Protein AF-A0A3P8V8W1-F1 (afdb_monomer_lite)

Secondary structure (DSSP, 8-state):
-HHHHHHHHHHS-----S----TTTTSTTS-HHHHHHHHHHHHHHHHHHHHHHHHHHHHHHHHHHHHHHHHHHHHHHHHHHHHHHHHHHHHHHHHHHHHHHHHHHHHHHHHHHHHHHHHHHHHHHHHHHHHHHHHHHHHHHHHHHHHHHHHHHHHHHHHHHHHHHHTTS--------------------------HHHHHHHHHHHHHHHHHHS-TT-TTHHHHHHHHHHHHHHHHHHHHHHHHHHHHHHHHHHHHHHHHHHHHHHHTT-------------------------------------------------

Foldseek 3Di:
DVVQVVCCVPPVDGDDPPPPPPPVPPLVPDDVVVSVVVVVVVVVVVVVVVVVVVVVVVVVVVVVVVVVVVVVVVVVVVVVVVVVVVVVVVVVVVVVVVVVVVVVVVVVVVVVVVVVVVVVVVVVVVVVVVVVVVVVVVVVVVVVVVVVVVVVVVVVVVVVVVCVVCVVPDDDDDDDDDDDDDDDDDDDDDDDPDDPVVVVVVVVVVLVVVVVVDPPPDPCVVVSVVVVVVVVVVVVVVVVVVVVVVVVVVVVVVVVVVVVVVVVVVVVPPDDDDDDDDDDDDDDDDDDDDDDDDDDDDDDDDDDDDDDDDDDDDDDDD

Structure (mmCIF, N/CA/C/O backbone):
data_AF-A0A3P8V8W1-F1
#
_entry.id   AF-A0A3P8V8W1-F1
#
loop_
_atom_site.group_PDB
_atom_site.id
_atom_site.type_symbol
_atom_site.label_atom_id
_atom_site.label_alt_id
_atom_site.label_comp_id
_atom_site.label_asym_id
_atom_site.label_entity_id
_atom_site.label_seq_id
_atom_site.pdbx_PDB_ins_code
_atom_site.Cartn_x
_atom_site.Cartn_y
_atom_site.Cartn_z
_atom_site.occupancy
_atom_site.B_iso_or_equiv
_atom_site.auth_seq_id
_atom_site.auth_comp_id
_atom_site.auth_asym_id
_atom_site.auth_atom_id
_atom_site.pdbx_PDB_model_num
ATOM 1 N N . MET A 1 1 ? -9.927 -16.031 59.498 1.00 56.28 1 MET A N 1
ATOM 2 C CA . MET A 1 1 ? -10.175 -15.318 58.220 1.00 56.28 1 MET A CA 1
ATOM 3 C C . MET A 1 1 ? -10.555 -16.257 57.078 1.00 56.28 1 MET A C 1
ATOM 5 O O . MET A 1 1 ? -11.740 -16.309 56.787 1.00 56.28 1 MET A O 1
ATOM 9 N N . VAL A 1 2 ? -9.635 -17.022 56.463 1.00 62.56 2 VAL A N 1
ATOM 10 C CA . VAL A 1 2 ? -9.956 -17.866 55.279 1.00 62.56 2 VAL A CA 1
ATOM 11 C C . VAL A 1 2 ? -11.149 -18.804 55.528 1.00 62.56 2 VAL A C 1
ATOM 13 O O . VAL A 1 2 ? -12.077 -18.831 54.728 1.00 62.56 2 VAL A O 1
ATOM 16 N N . SER A 1 3 ? -11.188 -19.474 56.684 1.00 66.00 3 SER A N 1
ATOM 17 C CA . SER A 1 3 ? -12.277 -20.384 57.071 1.00 66.00 3 SER A CA 1
ATOM 18 C C . SER A 1 3 ? -13.644 -19.698 57.231 1.00 66.00 3 SER A C 1
ATOM 20 O O . SER A 1 3 ? -14.662 -20.300 56.914 1.00 66.00 3 SER A O 1
ATOM 22 N N . ALA A 1 4 ? -13.677 -18.438 57.681 1.00 63.59 4 ALA A N 1
ATOM 23 C CA . ALA A 1 4 ? -14.920 -17.681 57.869 1.00 63.59 4 ALA A CA 1
ATOM 24 C C . ALA A 1 4 ? -15.502 -17.217 56.522 1.00 63.59 4 ALA A C 1
ATOM 26 O O . ALA A 1 4 ? -16.693 -17.367 56.273 1.00 63.59 4 ALA A O 1
ATOM 27 N N . LEU A 1 5 ? -14.641 -16.753 55.607 1.00 66.75 5 LEU A N 1
ATOM 28 C CA . LEU A 1 5 ? -15.018 -16.473 54.215 1.00 66.75 5 LEU A CA 1
ATOM 29 C C . LEU A 1 5 ? -15.506 -17.735 53.487 1.00 66.75 5 LEU A C 1
ATOM 31 O O . LEU A 1 5 ? -16.451 -17.671 52.705 1.00 66.75 5 LEU A O 1
ATOM 35 N N . GLN A 1 6 ? -14.886 -18.885 53.761 1.00 74.31 6 GLN A N 1
ATOM 36 C CA . GLN A 1 6 ? -15.286 -20.171 53.195 1.00 74.31 6 GLN A CA 1
ATOM 37 C C . GLN A 1 6 ? -16.656 -20.642 53.715 1.00 74.31 6 GLN A C 1
ATOM 39 O O . GLN A 1 6 ? -17.450 -21.139 52.919 1.00 74.31 6 GLN A O 1
ATOM 44 N N . ALA A 1 7 ? -16.961 -20.450 55.004 1.00 71.19 7 ALA A N 1
ATOM 45 C CA . ALA A 1 7 ? -18.290 -20.719 55.562 1.00 71.19 7 ALA A CA 1
ATOM 46 C C . ALA A 1 7 ? -19.356 -19.802 54.938 1.00 71.19 7 ALA A C 1
ATOM 48 O O . ALA A 1 7 ? -20.351 -20.293 54.405 1.00 71.19 7 ALA A O 1
ATOM 49 N N . LEU A 1 8 ? -19.094 -18.492 54.877 1.00 73.00 8 LEU A N 1
ATOM 50 C CA . LEU A 1 8 ? -20.025 -17.512 54.313 1.00 73.00 8 LEU A CA 1
ATOM 51 C C . LEU A 1 8 ? -20.375 -17.806 52.842 1.00 73.00 8 LEU A C 1
ATOM 53 O O . LEU A 1 8 ? -21.537 -17.724 52.452 1.00 73.00 8 LEU A O 1
ATOM 57 N N . LEU A 1 9 ? -19.385 -18.198 52.029 1.00 74.19 9 LEU A N 1
ATOM 58 C CA . LEU A 1 9 ? -19.571 -18.501 50.603 1.00 74.19 9 LEU A CA 1
ATOM 59 C C . LEU A 1 9 ? -20.234 -19.860 50.318 1.00 74.19 9 LEU A C 1
ATOM 61 O O . LEU A 1 9 ? -20.814 -20.021 49.246 1.00 74.19 9 LEU A O 1
ATOM 65 N N . LEU A 1 10 ? -20.132 -20.838 51.226 1.00 75.19 10 LEU A N 1
ATOM 66 C CA . LEU A 1 10 ? -20.673 -22.194 51.026 1.00 75.19 10 LEU A CA 1
ATOM 67 C C . LEU A 1 10 ? -21.978 -22.464 51.786 1.00 75.19 10 LEU A C 1
ATOM 69 O O . LEU A 1 10 ? -22.736 -23.340 51.376 1.00 75.19 10 LEU A O 1
ATOM 73 N N . GLN A 1 11 ? -22.220 -21.761 52.893 1.00 68.50 11 GLN A N 1
ATOM 74 C CA . GLN A 1 11 ? -23.323 -22.027 53.827 1.00 68.50 11 GLN A CA 1
ATOM 75 C C . GLN A 1 11 ? -24.203 -20.794 54.085 1.00 68.50 11 GLN A C 1
ATOM 77 O O . GLN A 1 11 ? -25.319 -20.942 54.573 1.00 68.50 11 GLN A O 1
ATOM 82 N N . GLY A 1 12 ? -23.753 -19.588 53.715 1.00 61.09 12 GLY A N 1
ATOM 83 C CA . GL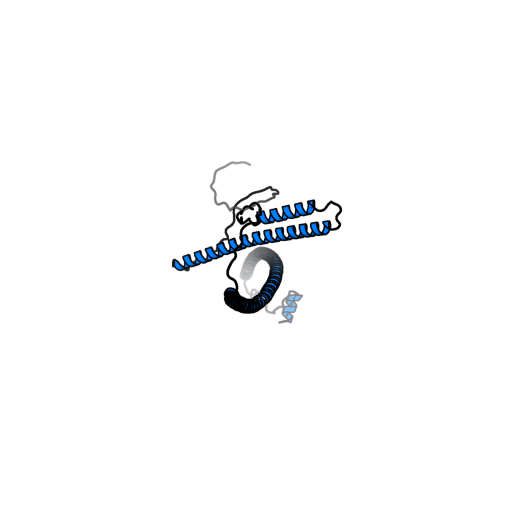Y A 1 12 ? -24.545 -18.356 53.814 1.00 61.09 12 GLY A CA 1
ATOM 84 C C . GLY A 1 12 ? -24.656 -17.754 55.219 1.00 61.09 12 GLY A C 1
ATOM 85 O O . GLY A 1 12 ? -25.292 -16.714 55.368 1.00 61.09 12 GLY A O 1
ATOM 86 N N . SER A 1 13 ? -24.030 -18.361 56.227 1.00 58.03 13 SER A N 1
ATOM 87 C CA . SER A 1 13 ? -23.969 -17.872 57.607 1.00 58.03 13 SER A CA 1
ATOM 88 C C . SER A 1 13 ? -22.576 -17.334 57.952 1.00 58.03 13 SER A C 1
ATOM 90 O O . SER A 1 13 ? -21.553 -17.916 57.576 1.00 58.03 13 SER A O 1
ATOM 92 N N . LEU A 1 14 ? -22.531 -16.216 58.683 1.00 59.56 14 LEU A N 1
ATOM 93 C CA . LEU A 1 14 ? -21.342 -15.857 59.458 1.00 59.56 14 LEU A CA 1
ATOM 94 C C . LEU A 1 14 ? -21.198 -16.833 60.643 1.00 59.56 14 LEU A C 1
ATOM 96 O O . LEU A 1 14 ? -22.208 -17.373 61.099 1.00 59.56 14 LEU A O 1
ATOM 100 N N . PRO A 1 15 ? -19.979 -17.050 61.171 1.00 54.72 15 PRO A N 1
ATOM 101 C CA . PRO A 1 15 ? -19.851 -17.507 62.549 1.00 54.72 15 PRO A CA 1
ATOM 102 C C . PRO A 1 15 ? -20.500 -16.458 63.459 1.00 54.72 15 PRO A C 1
ATOM 104 O O . PRO A 1 15 ? -20.243 -15.268 63.286 1.00 54.72 15 PRO A O 1
ATOM 107 N N . GLU A 1 16 ? -21.347 -16.899 64.384 1.00 51.88 16 GLU A N 1
ATOM 108 C CA . GLU A 1 16 ? -21.969 -16.027 65.380 1.00 51.88 16 GLU A CA 1
ATOM 109 C C . GLU A 1 16 ? -20.853 -15.378 66.212 1.00 51.88 16 GLU A C 1
ATOM 111 O O . GLU A 1 16 ? -20.129 -16.063 66.935 1.00 51.88 16 GLU A O 1
ATOM 116 N N . GLU A 1 17 ? -20.660 -14.066 66.053 1.00 48.16 17 GLU A N 1
ATOM 117 C CA . GLU A 1 17 ? -19.883 -13.291 67.016 1.00 48.16 17 GLU A CA 1
ATOM 118 C C . GLU A 1 17 ? -20.743 -13.202 68.281 1.00 48.16 17 GLU A C 1
ATOM 120 O O . GLU A 1 17 ? -21.851 -12.664 68.254 1.00 48.16 17 GLU A O 1
ATOM 125 N N . GLU A 1 18 ? -20.251 -13.817 69.359 1.00 52.97 18 GLU A N 1
ATOM 126 C CA . GLU A 1 18 ? -20.880 -13.897 70.681 1.00 52.97 18 GLU A CA 1
ATOM 127 C C . GLU A 1 18 ? -20.954 -12.507 71.346 1.00 52.97 18 GLU A C 1
ATOM 129 O O . GLU A 1 18 ? -20.281 -12.264 72.340 1.00 52.97 18 GLU A O 1
ATOM 134 N N . GLU A 1 19 ? -21.733 -11.574 70.789 1.00 49.53 19 GLU A N 1
ATOM 135 C CA . GLU A 1 19 ? -21.935 -10.230 71.357 1.00 49.53 19 GLU A CA 1
ATOM 136 C C . GLU A 1 19 ? -23.243 -9.539 70.893 1.00 49.53 19 GLU A C 1
ATOM 138 O O . GLU A 1 19 ? -23.354 -8.313 70.917 1.00 49.53 19 GLU A O 1
ATOM 143 N N . GLU A 1 20 ? -24.305 -10.298 70.575 1.00 45.56 20 GLU A N 1
ATOM 144 C CA . GLU A 1 20 ? -25.668 -9.786 70.820 1.00 45.56 20 GLU A CA 1
ATOM 145 C C . GLU A 1 20 ? -25.950 -9.867 72.330 1.00 45.56 20 GLU A C 1
ATOM 147 O O . GLU A 1 20 ? -26.653 -10.752 72.822 1.00 45.56 20 GLU A O 1
ATOM 152 N N . GLU A 1 21 ? -25.343 -8.936 73.078 1.00 42.97 21 GLU A N 1
ATOM 153 C CA . GLU A 1 21 ? -25.617 -8.718 74.498 1.00 42.97 21 GLU A CA 1
ATOM 154 C C . GLU A 1 21 ? -27.060 -8.215 74.649 1.00 42.97 21 GLU A C 1
ATOM 156 O O . GLU A 1 21 ? -27.378 -7.031 74.532 1.00 42.97 21 GLU A O 1
ATOM 161 N N . ASP A 1 22 ? -27.934 -9.200 74.839 1.00 45.25 22 ASP A N 1
ATOM 162 C CA . ASP A 1 22 ? -29.373 -9.147 75.031 1.00 45.25 22 ASP A CA 1
ATOM 163 C C . ASP A 1 22 ? -29.891 -7.799 75.579 1.00 45.25 22 ASP A C 1
ATOM 165 O O . ASP A 1 22 ? -29.866 -7.517 76.783 1.00 45.25 22 ASP A O 1
ATOM 169 N N . VAL A 1 23 ? -30.472 -6.973 74.693 1.00 48.28 23 VAL A N 1
ATOM 170 C CA . VAL A 1 23 ? -31.093 -5.667 75.023 1.00 48.28 23 VAL A CA 1
ATOM 171 C C . VAL A 1 23 ? -32.402 -5.833 75.837 1.00 48.28 23 VAL A C 1
ATOM 173 O O . VAL A 1 23 ? -33.269 -4.948 75.876 1.00 48.28 23 VAL A O 1
ATOM 176 N N . SER A 1 24 ? -32.557 -6.979 76.496 1.00 52.72 24 SER A N 1
ATOM 177 C CA . SER A 1 24 ? -33.581 -7.341 77.476 1.00 52.72 24 SER A CA 1
ATOM 178 C C . SER A 1 24 ? -33.131 -7.083 78.927 1.00 52.72 24 SER A C 1
ATOM 180 O O . SER A 1 24 ? -33.975 -6.955 79.816 1.00 52.72 24 SER A O 1
ATOM 182 N N . LEU A 1 25 ? -31.824 -6.929 79.188 1.00 48.34 25 LEU A N 1
ATOM 183 C CA . LEU A 1 25 ? -31.221 -7.004 80.533 1.00 48.34 25 LEU A CA 1
ATOM 184 C C . LEU A 1 25 ? -31.388 -5.782 81.473 1.00 48.34 25 LEU A C 1
ATOM 186 O O . LEU A 1 25 ? -30.659 -5.668 82.456 1.00 48.34 25 LEU A O 1
ATOM 190 N N . HIS A 1 26 ? -32.358 -4.881 81.252 1.00 52.28 26 HIS A N 1
ATOM 191 C CA . HIS A 1 26 ? -32.726 -3.879 82.280 1.00 52.28 26 HIS A CA 1
ATOM 192 C C . HIS A 1 26 ? -34.193 -3.391 82.249 1.00 52.28 26 HIS A C 1
ATOM 194 O O . HIS A 1 26 ? -34.497 -2.271 82.663 1.00 52.28 26 HIS A O 1
ATOM 200 N N . VAL A 1 27 ? -35.138 -4.210 81.778 1.00 52.72 27 VAL A N 1
ATOM 201 C CA . VAL A 1 27 ? -36.578 -3.861 81.845 1.00 52.72 27 VAL A CA 1
ATOM 202 C C . VAL A 1 27 ? -37.241 -4.389 83.133 1.00 52.72 27 VAL A C 1
ATOM 204 O O . VAL A 1 27 ? -38.212 -3.807 83.616 1.00 52.72 27 VAL A O 1
ATOM 207 N N . ASP A 1 28 ? -36.669 -5.424 83.751 1.00 53.09 28 ASP A N 1
ATOM 208 C CA . ASP A 1 28 ? -37.273 -6.239 84.826 1.00 53.09 28 ASP A CA 1
ATOM 209 C C . ASP A 1 28 ? -37.432 -5.541 86.201 1.00 53.09 28 ASP A C 1
ATOM 211 O O . ASP A 1 28 ? -38.022 -6.094 87.122 1.00 53.09 28 ASP A O 1
ATOM 215 N N . GLN A 1 29 ? -36.932 -4.307 86.355 1.00 56.28 29 GLN A N 1
ATOM 216 C CA . GLN A 1 29 ? -37.080 -3.494 87.580 1.00 56.28 29 GLN A CA 1
ATOM 217 C C . GLN A 1 29 ? -37.969 -2.249 87.398 1.00 56.28 29 GLN A C 1
ATOM 219 O O . GLN A 1 29 ? -38.156 -1.479 88.341 1.00 56.28 29 GLN A O 1
ATOM 224 N N . CYS A 1 30 ? -38.507 -2.027 86.197 1.00 60.59 30 CYS A N 1
ATOM 225 C CA . CYS A 1 30 ? -39.375 -0.889 85.905 1.00 60.59 30 CYS A CA 1
ATOM 226 C C . CYS A 1 30 ? -40.850 -1.191 86.192 1.00 60.59 30 CYS A C 1
ATOM 228 O O . CYS A 1 30 ? -41.335 -2.298 85.967 1.00 60.59 30 CYS A O 1
ATOM 230 N N . ASP A 1 31 ? -41.577 -0.156 86.611 1.00 81.75 31 ASP A N 1
ATOM 231 C CA . ASP A 1 31 ? -43.039 -0.157 86.690 1.00 81.75 31 ASP A CA 1
ATOM 232 C C . ASP A 1 31 ? -43.660 -0.563 85.329 1.00 81.75 31 ASP A C 1
ATOM 234 O O . ASP A 1 31 ? -43.167 -0.112 84.286 1.00 81.75 31 ASP A O 1
ATOM 238 N N . PRO A 1 32 ? -44.710 -1.411 85.282 1.00 83.25 32 PRO A N 1
ATOM 239 C CA . PRO A 1 32 ? -45.274 -1.932 84.032 1.00 83.25 32 PRO A CA 1
ATOM 240 C C . PRO A 1 32 ? -45.667 -0.865 82.996 1.00 83.25 32 PRO A C 1
ATOM 242 O O . PRO A 1 32 ? -45.585 -1.138 81.797 1.00 83.25 32 PRO A O 1
ATOM 245 N N . GLU A 1 33 ? -46.037 0.357 83.399 1.00 86.94 33 GLU A N 1
ATOM 246 C CA . GLU A 1 33 ? -46.322 1.443 82.446 1.00 86.94 33 GLU A CA 1
ATOM 247 C C . GLU A 1 33 ? -45.050 1.939 81.731 1.00 86.94 33 GLU A C 1
ATOM 249 O O . GLU A 1 33 ? -45.072 2.261 80.536 1.00 86.94 33 GLU A O 1
ATOM 254 N N . GLN A 1 34 ? -43.909 1.935 82.425 1.00 88.31 34 GLN A N 1
ATOM 255 C CA . GLN A 1 34 ? -42.602 2.263 81.849 1.00 88.31 34 GLN A CA 1
ATOM 256 C C . GLN A 1 34 ? -42.129 1.156 80.900 1.00 88.31 34 GLN A C 1
ATOM 258 O O . GLN A 1 34 ? -41.690 1.456 79.788 1.00 88.31 34 GLN A O 1
ATOM 263 N N . GLN A 1 35 ? -42.293 -0.118 81.284 1.00 87.38 35 GLN A N 1
ATOM 264 C CA . GLN A 1 35 ? -41.992 -1.262 80.412 1.00 87.38 35 GLN A CA 1
ATOM 265 C C . GLN A 1 35 ? -42.799 -1.187 79.102 1.00 87.38 35 GLN A C 1
ATOM 267 O O . GLN A 1 35 ? -42.235 -1.275 78.009 1.00 87.38 35 GLN A O 1
ATOM 272 N N . LEU A 1 36 ? -44.111 -0.932 79.203 1.00 90.12 36 LEU A N 1
ATOM 273 C CA . LEU A 1 36 ? -45.010 -0.743 78.060 1.00 90.12 36 LEU A CA 1
ATOM 274 C C . LEU A 1 36 ? -44.552 0.408 77.148 1.00 90.12 36 LEU A C 1
ATOM 276 O O . LEU A 1 36 ? -44.621 0.297 75.923 1.00 90.12 36 LEU A O 1
ATOM 280 N N . THR A 1 37 ? -44.077 1.507 77.736 1.00 93.00 37 THR A N 1
ATOM 281 C CA . THR A 1 37 ? -43.592 2.686 77.002 1.00 93.00 37 THR A CA 1
ATOM 282 C C . THR A 1 37 ? -42.316 2.377 76.214 1.00 93.00 37 THR A C 1
ATOM 284 O O . THR A 1 37 ? -42.227 2.729 75.037 1.00 93.00 37 THR A O 1
ATOM 287 N N . VAL A 1 38 ? -41.360 1.655 76.811 1.00 93.12 38 VAL A N 1
ATOM 288 C CA . VAL A 1 38 ? -40.133 1.212 76.123 1.00 93.12 38 VAL A CA 1
ATOM 289 C C . VAL A 1 38 ? -40.458 0.254 74.974 1.00 93.12 38 VAL A C 1
ATOM 291 O O . VAL A 1 38 ? -39.945 0.434 73.871 1.00 93.12 38 VAL A O 1
ATOM 294 N N . VAL A 1 39 ? -41.343 -0.726 75.193 1.00 92.44 39 VAL A N 1
ATOM 295 C CA . VAL A 1 39 ? -41.753 -1.683 74.150 1.00 92.44 39 VAL A CA 1
ATOM 296 C C . VAL A 1 39 ? -42.465 -0.983 72.988 1.00 92.44 39 VAL A C 1
ATOM 298 O O . VAL A 1 39 ? -42.176 -1.291 71.834 1.00 92.44 39 VAL A O 1
ATOM 301 N N . ARG A 1 40 ? -43.342 -0.006 73.264 1.00 95.12 40 ARG A N 1
ATOM 302 C CA . ARG A 1 40 ? -43.981 0.819 72.222 1.00 95.12 40 ARG A CA 1
ATOM 303 C C . ARG A 1 40 ? -42.955 1.606 71.410 1.00 95.12 40 ARG A C 1
ATOM 305 O O . ARG A 1 40 ? -42.958 1.488 70.194 1.00 95.12 40 ARG A O 1
ATOM 312 N N . SER A 1 41 ? -42.030 2.304 72.070 1.00 96.31 41 SER A N 1
ATOM 313 C CA . SER A 1 41 ? -40.975 3.072 71.391 1.00 96.31 41 SER A CA 1
ATOM 314 C C . SER A 1 41 ? -40.101 2.196 70.478 1.00 96.31 41 SER A C 1
ATOM 316 O O . SER A 1 41 ? -39.844 2.556 69.331 1.00 96.31 41 SER A O 1
ATOM 318 N N . ARG A 1 42 ? -39.710 0.996 70.938 1.00 96.19 42 ARG A N 1
ATOM 319 C CA . ARG A 1 42 ? -38.960 0.024 70.117 1.00 96.19 42 ARG A CA 1
ATOM 320 C C . ARG A 1 42 ? -39.774 -0.494 68.925 1.00 96.19 42 ARG A C 1
ATOM 322 O O . ARG A 1 42 ? -39.215 -0.684 67.847 1.00 96.19 42 ARG A O 1
ATOM 329 N N . LEU A 1 43 ? -41.078 -0.720 69.102 1.00 96.56 43 LEU A N 1
ATOM 330 C CA . LEU A 1 43 ? -41.972 -1.120 68.012 1.00 96.56 43 LEU A CA 1
ATOM 331 C C . LEU A 1 43 ? -42.119 -0.001 66.972 1.00 96.56 43 LEU A C 1
ATOM 333 O O . LEU A 1 43 ? -41.995 -0.275 65.781 1.00 96.56 43 LEU A O 1
ATOM 337 N N . ASP A 1 44 ? -42.332 1.240 67.411 1.00 97.69 44 ASP A N 1
ATOM 338 C CA . ASP A 1 44 ? -42.452 2.410 66.536 1.00 97.69 44 ASP A CA 1
ATOM 339 C C . ASP A 1 44 ? -41.155 2.634 65.735 1.00 97.69 44 ASP A C 1
ATOM 341 O O . ASP A 1 44 ? -41.207 2.774 64.510 1.00 97.69 44 ASP A O 1
ATOM 345 N N . GLN A 1 45 ? -39.990 2.550 66.392 1.00 98.00 45 GLN A N 1
ATOM 346 C CA . GLN A 1 45 ? -38.676 2.601 65.741 1.00 98.00 45 GLN A CA 1
ATOM 347 C C . GLN A 1 45 ? -38.519 1.486 64.693 1.00 98.00 45 GLN A C 1
ATOM 349 O O . GLN A 1 45 ? -38.208 1.762 63.535 1.00 98.00 45 GLN A O 1
ATOM 354 N N . SER A 1 46 ? -38.796 0.229 65.057 1.00 97.19 46 SER A N 1
ATOM 355 C CA . SER A 1 46 ? -38.710 -0.904 64.125 1.00 97.19 46 SER A CA 1
ATOM 356 C C . SER A 1 46 ? -39.669 -0.746 62.934 1.00 97.19 46 SER A C 1
ATOM 358 O O . SER A 1 46 ? -39.334 -1.076 61.793 1.00 97.19 46 SER A O 1
ATOM 360 N N . MET A 1 47 ? -40.859 -0.178 63.156 1.00 97.88 47 MET A N 1
ATOM 361 C CA . MET A 1 47 ? -41.810 0.141 62.090 1.00 97.88 47 MET A CA 1
ATOM 362 C C . MET A 1 47 ? -41.313 1.252 61.154 1.00 97.88 47 MET A C 1
ATOM 364 O O . MET A 1 47 ? -41.632 1.207 59.960 1.00 97.88 47 MET A O 1
ATOM 368 N N . GLU A 1 48 ? -40.548 2.228 61.646 1.00 98.12 48 GLU A N 1
ATOM 369 C CA . GLU A 1 48 ? -39.900 3.261 60.830 1.00 98.12 48 GLU A CA 1
ATOM 370 C C . GLU A 1 48 ? -38.714 2.695 60.029 1.00 98.12 48 GLU A C 1
ATOM 372 O O . GLU A 1 48 ? -38.653 2.881 58.810 1.00 98.12 48 GLU A O 1
ATOM 377 N N . GLU A 1 49 ? -37.849 1.895 60.656 1.00 97.94 49 GLU A N 1
ATOM 378 C CA . GLU A 1 49 ? -36.737 1.187 60.001 1.00 97.94 49 GLU A CA 1
ATOM 379 C C . GLU A 1 49 ? -37.234 0.261 58.876 1.00 97.94 49 GLU A C 1
ATOM 381 O O . GLU A 1 49 ? -36.711 0.267 57.759 1.00 97.94 49 GLU A O 1
ATOM 386 N N . VAL A 1 50 ? -38.325 -0.478 59.101 1.00 98.06 50 VAL A N 1
ATOM 387 C CA . VAL A 1 50 ? -38.969 -1.301 58.063 1.00 98.06 50 VAL A CA 1
ATOM 388 C C . VAL A 1 50 ? -39.516 -0.449 56.908 1.00 98.06 50 VAL A C 1
ATOM 390 O O . VAL A 1 50 ? -39.532 -0.906 55.759 1.00 98.06 50 VAL A O 1
ATOM 393 N N . GLN A 1 51 ? -39.969 0.782 57.159 1.00 98.44 51 GLN A N 1
ATOM 394 C CA . GLN A 1 51 ? -40.370 1.713 56.097 1.00 98.44 51 GLN A CA 1
ATOM 395 C C . GLN A 1 51 ? -39.159 2.272 55.338 1.00 98.44 51 GLN A C 1
ATOM 397 O O . GLN A 1 51 ? -39.222 2.398 54.113 1.00 98.44 51 GLN A O 1
ATOM 402 N N . GLU A 1 52 ? -38.051 2.551 56.025 1.00 98.56 52 GLU A N 1
ATOM 403 C CA . GLU A 1 52 ? -36.771 2.945 55.425 1.00 98.56 52 GLU A CA 1
ATOM 404 C C . GLU A 1 52 ? -36.219 1.859 54.498 1.00 98.56 52 GLU A C 1
ATOM 406 O O . GLU A 1 52 ? -36.004 2.112 53.311 1.00 98.56 52 GLU A O 1
ATOM 411 N N . LEU A 1 53 ? -36.110 0.622 54.982 1.00 98.56 53 LEU A N 1
ATOM 412 C CA . LEU A 1 53 ? -35.645 -0.518 54.192 1.00 98.56 53 LEU A CA 1
ATOM 413 C C . LEU A 1 53 ? -36.541 -0.774 52.969 1.00 98.56 53 LEU A C 1
ATOM 415 O O . LEU A 1 53 ? -36.045 -1.086 51.886 1.00 98.56 53 LEU A O 1
ATOM 419 N N . LYS A 1 54 ? -37.863 -0.572 53.080 1.00 98.62 54 LYS A N 1
ATOM 420 C CA . LYS A 1 54 ? -38.777 -0.624 51.921 1.00 98.62 54 LYS A CA 1
ATOM 421 C C . LYS A 1 54 ? -38.480 0.475 50.895 1.00 98.62 54 LYS A C 1
ATOM 423 O O . LYS A 1 54 ? -38.509 0.190 49.695 1.00 98.62 54 LYS A O 1
ATOM 428 N N . ARG A 1 55 ? -38.184 1.705 51.335 1.00 98.69 55 ARG A N 1
ATOM 429 C CA . ARG A 1 55 ? -37.769 2.815 50.454 1.00 98.69 55 ARG A CA 1
ATOM 430 C C . ARG A 1 55 ? -36.439 2.490 49.760 1.00 98.69 55 ARG A C 1
ATOM 432 O O . ARG A 1 55 ? -36.345 2.653 48.543 1.00 98.69 55 ARG A O 1
ATOM 439 N N . GLU A 1 56 ? -35.469 1.944 50.490 1.00 98.62 56 GLU A N 1
ATOM 440 C CA . GLU A 1 56 ? -34.163 1.532 49.959 1.00 98.62 56 GLU A CA 1
ATOM 441 C C . GLU A 1 56 ? -34.284 0.422 48.904 1.00 98.62 56 GLU A C 1
ATOM 443 O O . GLU A 1 56 ? -33.820 0.567 47.775 1.00 98.62 56 GLU A O 1
ATOM 448 N N . VAL A 1 57 ? -35.024 -0.651 49.199 1.00 98.56 57 VAL A N 1
ATOM 449 C CA . VAL A 1 57 ? -35.253 -1.756 48.253 1.00 98.56 57 VAL A CA 1
ATOM 450 C C . VAL A 1 57 ? -35.899 -1.269 46.948 1.00 98.56 57 VAL A C 1
ATOM 452 O O . VAL A 1 57 ? -35.594 -1.794 45.873 1.00 98.56 57 VAL A O 1
ATOM 455 N N . LEU A 1 58 ? -36.780 -0.264 46.999 1.00 98.62 58 LEU A N 1
ATOM 456 C CA . LEU A 1 58 ? -37.355 0.349 45.797 1.00 98.62 58 LEU A CA 1
ATOM 457 C C . LEU A 1 58 ? -36.329 1.192 45.019 1.00 98.62 58 LEU A C 1
ATOM 459 O O . LEU A 1 58 ? -36.327 1.126 43.784 1.00 98.62 58 LEU A O 1
ATOM 463 N N . ARG A 1 59 ? -35.432 1.910 45.714 1.00 98.75 59 ARG A N 1
ATOM 464 C CA . ARG A 1 59 ? -34.292 2.638 45.125 1.00 98.75 59 ARG A CA 1
ATOM 465 C C . ARG A 1 59 ? -33.373 1.676 44.368 1.00 98.75 59 ARG A C 1
ATOM 467 O O . ARG A 1 59 ? -33.242 1.798 43.148 1.00 98.75 59 ARG A O 1
ATOM 474 N N . CYS A 1 60 ? -32.874 0.631 45.033 1.00 98.62 60 CYS A N 1
ATOM 475 C CA . CYS A 1 60 ? -32.011 -0.383 44.421 1.00 98.62 60 CYS A CA 1
ATOM 476 C C . CYS A 1 60 ? -32.693 -1.082 43.229 1.00 98.62 60 CYS A C 1
ATOM 478 O O . CYS A 1 60 ? -32.079 -1.281 42.180 1.00 98.62 60 CYS A O 1
ATOM 480 N N . LYS A 1 61 ? -33.994 -1.403 43.327 1.00 98.75 61 LYS A N 1
ATOM 481 C CA . LYS A 1 61 ? -34.771 -1.971 42.204 1.00 98.75 61 LYS A CA 1
ATOM 482 C C . LYS A 1 61 ? -34.893 -1.024 41.008 1.00 98.75 61 LYS A C 1
ATOM 484 O O . LYS A 1 61 ? -35.096 -1.501 39.890 1.00 98.75 61 LYS A O 1
ATOM 489 N N . GLN A 1 62 ? -34.848 0.293 41.205 1.00 98.75 62 GLN A N 1
ATOM 490 C CA . GLN A 1 62 ? -34.821 1.272 40.114 1.00 98.75 62 GLN A CA 1
ATOM 491 C C . GLN A 1 62 ? -33.421 1.397 39.513 1.00 98.75 62 GLN A C 1
ATOM 493 O O . GLN A 1 62 ? -33.290 1.372 38.290 1.00 98.75 62 GLN A O 1
ATOM 498 N N . GLU A 1 63 ? -32.386 1.453 40.346 1.00 98.62 63 GLU A N 1
ATOM 499 C CA . GLU A 1 63 ? -30.988 1.514 39.911 1.00 98.62 63 GLU A CA 1
ATOM 500 C C . GLU A 1 63 ? -30.587 0.281 39.094 1.00 98.62 63 GLU A C 1
ATOM 502 O O . GLU A 1 63 ? -30.052 0.435 37.998 1.00 98.62 63 GLU A O 1
ATOM 507 N N . LEU A 1 64 ? -30.953 -0.930 39.532 1.00 98.75 64 LEU A N 1
ATOM 508 C CA . LEU A 1 64 ? -30.733 -2.170 38.775 1.00 98.75 64 LEU A CA 1
ATOM 509 C C . LEU A 1 64 ? -31.361 -2.125 37.372 1.00 98.75 64 LEU A C 1
ATOM 511 O O . LEU A 1 64 ? -30.729 -2.535 36.398 1.00 98.75 64 LEU A O 1
ATOM 515 N N . ARG A 1 65 ? -32.583 -1.586 37.239 1.00 98.69 65 ARG A N 1
ATOM 516 C CA . ARG A 1 65 ? -33.250 -1.421 35.934 1.00 98.69 65 ARG A CA 1
ATOM 517 C C . ARG A 1 65 ? -32.527 -0.396 35.055 1.00 98.69 65 ARG A C 1
ATOM 519 O O . ARG A 1 65 ? -32.335 -0.650 33.866 1.00 98.69 65 ARG A O 1
ATOM 526 N N . THR A 1 66 ? -32.076 0.718 35.631 1.00 98.75 66 THR A N 1
ATOM 527 C CA . THR A 1 66 ? -31.282 1.735 34.923 1.00 98.75 66 THR A CA 1
ATOM 528 C C . THR A 1 66 ? -29.938 1.168 34.447 1.00 98.75 66 THR A C 1
ATOM 530 O O . THR A 1 66 ? -29.600 1.298 33.270 1.00 98.75 66 THR A O 1
ATOM 533 N N . LEU A 1 67 ? -29.196 0.482 35.322 1.00 98.81 67 LEU A N 1
ATOM 534 C CA . LEU A 1 67 ? -27.902 -0.134 35.013 1.00 98.81 67 LEU A CA 1
ATOM 535 C C . LEU A 1 67 ? -28.024 -1.228 33.948 1.00 98.81 67 LEU A C 1
ATOM 537 O O . LEU A 1 67 ? -27.199 -1.283 33.036 1.00 98.81 67 LEU A O 1
ATOM 541 N N . GLN A 1 68 ? -29.077 -2.049 33.993 1.00 98.75 68 GLN A N 1
ATOM 542 C CA . GLN A 1 68 ? -29.348 -3.040 32.951 1.00 98.75 68 GLN A CA 1
ATOM 543 C C . GLN A 1 68 ? -29.604 -2.377 31.584 1.00 98.75 68 GLN A C 1
ATOM 545 O O . GLN A 1 68 ? -29.101 -2.860 30.568 1.00 98.75 68 GLN A O 1
ATOM 550 N N . GLY A 1 69 ? -30.311 -1.241 31.543 1.00 98.62 69 GLY A N 1
ATOM 551 C CA . GLY A 1 69 ? -30.476 -0.445 30.320 1.00 98.62 69 GLY A CA 1
ATOM 552 C C . GLY A 1 69 ? -29.146 0.098 29.778 1.00 98.62 69 GLY A C 1
ATOM 553 O O . GLY A 1 69 ? -28.862 -0.031 28.586 1.00 98.62 69 GLY A O 1
ATOM 554 N N . VAL A 1 70 ? -28.290 0.637 30.656 1.00 98.75 70 VAL A N 1
ATOM 555 C CA . VAL A 1 70 ? -26.942 1.114 30.291 1.00 98.75 70 VAL A CA 1
ATOM 556 C C . VAL A 1 70 ? -26.075 -0.027 29.751 1.00 98.75 70 VAL A C 1
ATOM 558 O O . VAL A 1 70 ? -25.451 0.142 28.702 1.00 98.75 70 VAL A O 1
ATOM 561 N N . LYS A 1 71 ? -26.086 -1.195 30.405 1.00 98.69 71 LYS A N 1
ATOM 562 C CA . LYS A 1 71 ? -25.363 -2.405 29.981 1.00 98.69 71 LYS A CA 1
ATOM 563 C C . LYS A 1 71 ? -25.754 -2.829 28.565 1.00 98.69 71 LYS A C 1
ATOM 565 O O . LYS A 1 71 ? -24.877 -3.028 27.728 1.00 98.69 71 LYS A O 1
ATOM 570 N N . VAL A 1 72 ? -27.054 -2.928 28.271 1.00 98.81 72 VAL A N 1
ATOM 571 C CA . VAL A 1 72 ? -27.544 -3.314 26.934 1.00 98.81 72 VAL A CA 1
ATOM 572 C C . VAL A 1 72 ? -27.128 -2.287 25.875 1.00 98.81 72 VAL A C 1
ATOM 574 O O . VAL A 1 72 ? -26.608 -2.665 24.825 1.00 98.81 72 VAL A O 1
ATOM 577 N N . ALA A 1 73 ? -27.262 -0.988 26.162 1.00 98.81 73 ALA A N 1
ATOM 578 C CA . ALA A 1 73 ? -26.859 0.071 25.234 1.00 98.81 73 ALA A CA 1
ATOM 579 C C . ALA A 1 73 ? -25.335 0.120 24.990 1.00 98.81 73 ALA A C 1
ATOM 581 O O . ALA A 1 73 ? -24.891 0.445 23.887 1.00 98.81 73 ALA A O 1
ATOM 582 N N . GLN A 1 74 ? -24.518 -0.194 26.001 1.00 98.81 74 GLN A N 1
ATOM 583 C CA . GLN A 1 74 ? -23.067 -0.338 25.850 1.00 98.81 74 GLN A CA 1
ATOM 584 C C . GLN A 1 74 ? -22.711 -1.571 25.011 1.00 98.81 74 GLN A C 1
ATOM 586 O O . GLN A 1 74 ? -21.930 -1.439 24.070 1.00 98.81 74 GLN A O 1
ATOM 591 N N . GLN A 1 75 ? -23.328 -2.725 25.286 1.00 98.81 75 GLN A N 1
ATOM 592 C CA . GLN A 1 75 ? -23.112 -3.961 24.529 1.00 98.81 75 GLN A CA 1
ATOM 593 C C . GLN A 1 75 ? -23.448 -3.782 23.042 1.00 98.81 75 GLN A C 1
ATOM 595 O O . GLN A 1 75 ? -22.662 -4.170 22.182 1.00 98.81 75 GLN A O 1
ATOM 600 N N . GLN A 1 76 ? -24.573 -3.129 22.727 1.00 98.75 76 GLN A N 1
ATOM 601 C CA . GLN A 1 76 ? -24.964 -2.842 21.345 1.00 98.75 76 GLN A CA 1
ATOM 602 C C . GLN A 1 76 ? -23.921 -1.975 20.620 1.00 98.75 76 GLN A C 1
ATOM 604 O O . GLN A 1 76 ? -23.534 -2.293 19.495 1.00 98.75 76 GLN A O 1
ATOM 609 N N . ARG A 1 77 ? -23.427 -0.904 21.265 1.00 98.81 77 ARG A N 1
ATOM 610 C CA . ARG A 1 77 ? -22.374 -0.048 20.687 1.00 98.81 77 ARG A CA 1
ATOM 611 C C . ARG A 1 77 ? -21.068 -0.807 20.472 1.00 98.81 77 ARG A C 1
ATOM 613 O O . ARG A 1 77 ? -20.436 -0.607 19.438 1.00 98.81 77 ARG A O 1
ATOM 620 N N . LEU A 1 78 ? -20.689 -1.674 21.411 1.00 98.69 78 LEU A N 1
ATOM 621 C CA . LEU A 1 78 ? -19.493 -2.506 21.307 1.00 98.69 78 LEU A CA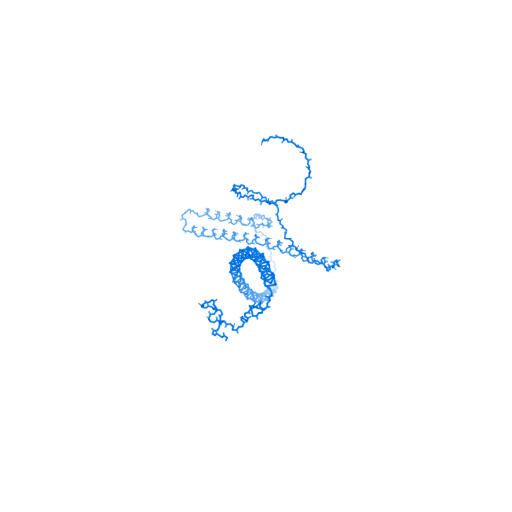 1
ATOM 622 C C . LEU A 1 78 ? -19.585 -3.442 20.089 1.00 98.69 78 LEU A C 1
ATOM 624 O O . LEU A 1 78 ? -18.701 -3.401 19.240 1.00 98.69 78 LEU A O 1
ATOM 628 N N . CYS A 1 79 ? -20.697 -4.159 19.902 1.00 98.75 79 CYS A N 1
ATOM 629 C CA . CYS A 1 79 ? -20.876 -5.039 18.738 1.00 98.75 79 CYS A CA 1
ATOM 630 C C . CYS A 1 79 ? -20.911 -4.283 17.391 1.00 98.75 79 CYS A C 1
ATOM 632 O O . CYS A 1 79 ? -20.410 -4.775 16.374 1.00 98.75 79 CYS A O 1
ATOM 634 N N . SER A 1 80 ? -21.448 -3.055 17.360 1.00 98.69 80 SER A N 1
ATOM 635 C CA . SER A 1 80 ? -21.330 -2.179 16.182 1.00 98.69 80 SER A CA 1
ATOM 636 C C . SER A 1 80 ? -19.880 -1.753 15.903 1.00 98.69 80 SER A C 1
ATOM 638 O O . SER A 1 80 ? -19.466 -1.711 14.744 1.00 98.69 80 SER A O 1
ATOM 640 N N . GLN A 1 81 ? -19.088 -1.468 16.943 1.00 98.81 81 GLN A N 1
ATOM 641 C CA . GLN A 1 81 ? -17.665 -1.137 16.801 1.00 98.81 81 GLN A CA 1
ATOM 642 C C . GLN A 1 81 ? -16.838 -2.340 16.331 1.00 98.81 81 GLN A C 1
ATOM 644 O O . GLN A 1 81 ? -16.023 -2.184 15.425 1.00 98.81 81 GLN A O 1
ATOM 649 N N . GLU A 1 82 ? -17.081 -3.538 16.869 1.00 98.81 82 GLU A N 1
ATOM 650 C CA . GLU A 1 82 ? -16.443 -4.785 16.419 1.00 98.81 82 GLU A CA 1
ATOM 651 C C . GLU A 1 82 ? -16.674 -5.017 14.920 1.00 98.81 82 GLU A C 1
ATOM 653 O O . GLU A 1 82 ? -15.724 -5.257 14.171 1.00 98.81 82 GLU A O 1
ATOM 658 N N . SER A 1 83 ? -17.918 -4.842 14.464 1.00 98.69 83 SER A N 1
ATOM 659 C CA . SER A 1 83 ? -18.296 -4.962 13.050 1.00 98.69 83 SER A CA 1
ATOM 660 C C . SER A 1 83 ? -17.553 -3.951 12.164 1.00 98.69 83 SER A C 1
ATOM 662 O O . SER A 1 83 ? -16.995 -4.315 11.128 1.00 98.69 83 SER A O 1
ATOM 664 N N . SER A 1 84 ? -17.474 -2.687 12.597 1.00 98.69 84 SER A N 1
ATOM 665 C CA . SER A 1 84 ? -16.747 -1.628 11.882 1.00 98.69 84 SER A CA 1
ATOM 666 C C . SER A 1 84 ? -15.234 -1.889 11.820 1.00 98.69 84 SER A C 1
ATOM 668 O O . SER A 1 84 ? -14.613 -1.703 10.772 1.00 98.69 84 SER A O 1
ATOM 670 N N . ILE A 1 85 ? -14.633 -2.388 12.905 1.00 98.81 85 ILE A N 1
ATOM 671 C CA . ILE A 1 85 ? -13.213 -2.770 12.948 1.00 98.81 85 ILE A CA 1
ATOM 672 C C . ILE A 1 85 ? -12.930 -3.934 11.991 1.00 98.81 85 ILE A C 1
ATOM 674 O O . ILE A 1 85 ? -11.910 -3.919 11.299 1.00 98.81 85 ILE A O 1
ATOM 678 N N . LEU A 1 86 ? -13.815 -4.933 11.922 1.00 98.88 86 LEU A N 1
ATOM 679 C CA . LEU A 1 86 ? -13.677 -6.051 10.986 1.00 98.88 86 LEU A CA 1
ATOM 680 C C . LEU A 1 86 ? -13.758 -5.587 9.525 1.00 98.88 86 LEU A C 1
ATOM 682 O O . LEU A 1 86 ? -12.920 -6.001 8.723 1.00 98.88 86 LEU A O 1
ATOM 686 N N . GLN A 1 87 ? -14.682 -4.679 9.193 1.00 98.75 87 GLN A N 1
ATOM 687 C CA . GLN A 1 87 ? -14.757 -4.073 7.860 1.00 98.75 87 GLN A CA 1
ATOM 688 C C . GLN A 1 87 ? -13.460 -3.323 7.506 1.00 98.75 87 GLN A C 1
ATOM 690 O O . GLN A 1 87 ? -12.847 -3.611 6.477 1.00 98.75 87 GLN A O 1
ATOM 695 N N . MET A 1 88 ? -12.986 -2.425 8.378 1.00 98.75 88 MET A N 1
ATOM 696 C CA . MET A 1 88 ? -11.752 -1.662 8.134 1.00 98.75 88 MET A CA 1
ATOM 697 C C . MET A 1 88 ? -10.523 -2.568 7.963 1.00 98.75 88 MET A C 1
ATOM 699 O O . MET A 1 88 ? -9.659 -2.282 7.136 1.00 98.75 88 MET A O 1
ATOM 703 N N . LYS A 1 89 ? -10.445 -3.695 8.688 1.00 98.81 89 LYS A N 1
ATOM 704 C CA . LYS A 1 89 ? -9.383 -4.701 8.496 1.00 98.81 89 LYS A CA 1
ATOM 705 C C . LYS A 1 89 ? -9.434 -5.340 7.103 1.00 98.81 89 LYS A C 1
ATOM 707 O O . LYS A 1 89 ? -8.387 -5.506 6.482 1.00 98.81 89 LYS A O 1
ATOM 712 N N . GLN A 1 90 ? -10.620 -5.671 6.590 1.00 98.81 90 GLN A N 1
ATOM 713 C CA . GLN A 1 90 ? -10.778 -6.220 5.235 1.00 98.81 90 GLN A CA 1
ATOM 714 C C . GLN A 1 90 ? -10.427 -5.192 4.148 1.00 98.81 90 GLN A C 1
ATOM 716 O O . GLN A 1 90 ? -9.796 -5.534 3.147 1.00 98.81 90 GLN A O 1
ATOM 721 N N . GLU A 1 91 ? -10.806 -3.928 4.342 1.00 98.62 91 GLU A N 1
ATOM 722 C CA . GLU A 1 91 ? -10.444 -2.827 3.441 1.00 98.62 91 GLU A CA 1
ATOM 723 C C . GLU A 1 91 ? -8.930 -2.577 3.427 1.00 98.62 91 GLU A C 1
ATOM 725 O O . GLU A 1 91 ? -8.343 -2.469 2.349 1.00 98.62 91 GLU A O 1
ATOM 730 N N . LEU A 1 92 ? -8.279 -2.587 4.597 1.00 98.81 92 LEU A N 1
ATOM 731 C CA . LEU A 1 92 ? -6.826 -2.457 4.730 1.00 98.81 92 LEU A CA 1
ATOM 732 C C . LEU A 1 92 ? -6.068 -3.597 4.033 1.00 98.81 92 LEU A C 1
ATOM 734 O O . LEU A 1 92 ? -5.084 -3.335 3.343 1.00 98.81 92 LEU A O 1
ATOM 738 N N . LEU A 1 93 ? -6.526 -4.847 4.173 1.00 98.88 93 LEU A N 1
ATOM 739 C CA . LEU A 1 93 ? -5.926 -5.996 3.482 1.00 98.88 93 LEU A CA 1
ATOM 740 C C . LEU A 1 93 ? -6.007 -5.836 1.959 1.00 98.88 93 LEU A C 1
ATOM 742 O O . LEU A 1 93 ? -4.991 -5.957 1.275 1.00 98.88 93 LEU A O 1
ATOM 746 N N . ARG A 1 94 ? -7.187 -5.476 1.433 1.00 98.75 94 ARG A N 1
ATOM 747 C CA . ARG A 1 94 ? -7.382 -5.211 -0.001 1.00 98.75 94 ARG A CA 1
ATOM 748 C C . ARG A 1 94 ? -6.477 -4.075 -0.493 1.00 98.75 94 ARG A C 1
ATOM 750 O O . ARG A 1 94 ? -5.836 -4.216 -1.531 1.00 98.75 94 ARG A O 1
ATOM 757 N N . ALA A 1 95 ? -6.376 -2.986 0.269 1.00 98.69 95 ALA A N 1
ATOM 758 C CA . ALA A 1 95 ? -5.504 -1.858 -0.053 1.00 98.69 95 ALA A CA 1
ATOM 759 C C . ALA A 1 95 ? -4.008 -2.225 -0.016 1.00 98.69 95 ALA A C 1
ATOM 761 O O . ALA A 1 95 ? -3.252 -1.744 -0.860 1.00 98.69 95 ALA A O 1
ATOM 762 N N . SER A 1 96 ? -3.576 -3.094 0.911 1.00 98.81 96 SER A N 1
ATOM 763 C CA . SER A 1 96 ? -2.199 -3.609 0.939 1.00 98.81 96 SER A CA 1
ATOM 764 C C . SER A 1 96 ? -1.893 -4.394 -0.329 1.00 98.81 96 SER A C 1
ATOM 766 O O . SER A 1 96 ? -0.938 -4.060 -1.015 1.00 98.81 96 SER A O 1
ATOM 768 N N . MET A 1 97 ? -2.74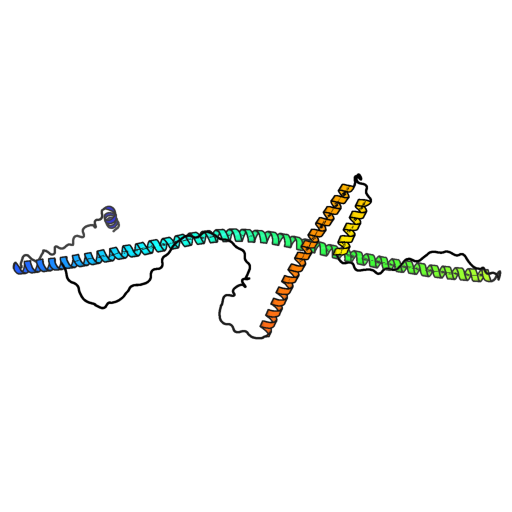6 -5.354 -0.703 1.00 98.75 97 MET A N 1
ATOM 769 C CA . MET A 1 97 ? -2.544 -6.156 -1.916 1.00 98.75 97 MET A CA 1
ATOM 770 C C . MET A 1 97 ? -2.419 -5.277 -3.170 1.00 98.75 97 MET A C 1
ATOM 772 O O . MET A 1 97 ? -1.503 -5.469 -3.964 1.00 98.75 97 MET A O 1
ATOM 776 N N . SER A 1 98 ? -3.279 -4.261 -3.323 1.00 98.69 98 SER A N 1
ATOM 777 C CA . SER A 1 98 ? -3.177 -3.305 -4.437 1.00 98.69 98 SER A CA 1
ATOM 778 C C . SER A 1 98 ? -1.899 -2.459 -4.401 1.00 98.69 98 SER A C 1
ATOM 780 O O . SER A 1 98 ? -1.337 -2.159 -5.451 1.00 98.69 98 SER A O 1
ATOM 782 N N . ARG A 1 99 ? -1.417 -2.066 -3.215 1.00 98.75 99 ARG A N 1
ATOM 783 C CA . ARG A 1 99 ? -0.140 -1.350 -3.062 1.00 98.75 99 ARG A CA 1
ATOM 784 C C . ARG A 1 99 ? 1.043 -2.238 -3.440 1.00 98.75 99 ARG A C 1
ATOM 786 O O . ARG A 1 99 ? 1.974 -1.762 -4.083 1.00 98.75 99 ARG A O 1
ATOM 793 N N . ASP A 1 100 ? 1.015 -3.496 -3.027 1.00 98.81 100 ASP A N 1
ATOM 794 C CA . ASP A 1 100 ? 2.121 -4.427 -3.221 1.00 98.81 100 ASP A CA 1
ATOM 795 C C . ASP A 1 100 ? 2.219 -4.827 -4.714 1.00 98.81 100 ASP A C 1
ATOM 797 O O . ASP A 1 100 ? 3.311 -4.826 -5.278 1.00 98.81 100 ASP A O 1
ATOM 801 N N . GLU A 1 101 ? 1.082 -4.975 -5.406 1.00 98.81 101 GLU A N 1
ATOM 802 C CA . GLU A 1 101 ? 1.004 -5.088 -6.874 1.00 98.81 101 GLU A CA 1
ATOM 803 C C . GLU A 1 101 ? 1.581 -3.854 -7.599 1.00 98.81 101 GLU A C 1
ATOM 805 O O . GLU A 1 101 ? 2.434 -3.980 -8.478 1.00 98.81 101 GLU A O 1
ATOM 810 N N . LEU A 1 102 ? 1.196 -2.637 -7.191 1.00 98.69 102 LEU A N 1
ATOM 811 C CA . LEU A 1 102 ? 1.755 -1.400 -7.761 1.00 98.69 102 LEU A CA 1
ATOM 812 C C . LEU A 1 102 ? 3.264 -1.252 -7.497 1.00 98.69 102 LEU A C 1
ATOM 814 O O . LEU A 1 102 ? 3.980 -0.697 -8.332 1.00 98.69 102 LEU A O 1
ATOM 818 N N . ASN A 1 103 ? 3.768 -1.750 -6.363 1.00 98.75 103 ASN A N 1
ATOM 819 C CA . ASN A 1 103 ? 5.202 -1.779 -6.072 1.00 98.75 103 ASN A CA 1
ATOM 820 C C . ASN A 1 103 ? 5.953 -2.737 -7.011 1.00 98.75 103 ASN A C 1
ATOM 822 O O . ASN A 1 103 ? 7.027 -2.373 -7.493 1.00 98.75 103 ASN A O 1
ATOM 826 N N . ASN A 1 104 ? 5.382 -3.905 -7.321 1.00 98.75 104 ASN A N 1
ATOM 827 C CA . ASN A 1 104 ? 5.954 -4.849 -8.287 1.00 98.75 104 ASN A CA 1
ATOM 828 C C . ASN A 1 104 ? 6.019 -4.230 -9.693 1.00 98.75 104 ASN A C 1
ATOM 830 O O . ASN A 1 104 ? 7.089 -4.192 -10.301 1.00 98.75 104 ASN A O 1
ATOM 834 N N . GLN A 1 105 ? 4.911 -3.650 -10.167 1.00 98.75 105 GLN A N 1
ATOM 835 C CA . GLN A 1 105 ? 4.851 -2.959 -11.462 1.00 98.75 105 GLN A CA 1
ATOM 836 C C . GLN A 1 105 ? 5.847 -1.790 -11.536 1.00 98.75 105 GLN A C 1
ATOM 838 O O . GLN A 1 105 ? 6.525 -1.600 -12.546 1.00 98.75 105 GLN A O 1
ATOM 843 N N . LYS A 1 106 ? 5.991 -1.019 -10.448 1.00 98.56 106 LYS A N 1
ATOM 844 C CA . LYS A 1 106 ? 6.992 0.050 -10.346 1.00 98.56 106 LYS A CA 1
ATOM 845 C C . LYS A 1 106 ? 8.418 -0.493 -10.474 1.00 98.56 106 LYS A C 1
ATOM 847 O O . LYS A 1 106 ? 9.212 0.104 -11.197 1.00 98.56 106 LYS A O 1
ATOM 852 N N . ALA A 1 107 ? 8.747 -1.588 -9.787 1.00 98.81 107 ALA A N 1
ATOM 853 C CA . ALA A 1 107 ? 10.075 -2.199 -9.847 1.00 98.81 107 ALA A CA 1
ATOM 854 C C . ALA A 1 107 ? 10.398 -2.726 -11.257 1.00 98.81 107 ALA A C 1
ATOM 856 O O . ALA A 1 107 ? 11.490 -2.486 -11.769 1.00 98.81 107 ALA A O 1
ATOM 857 N N . GLU A 1 108 ? 9.431 -3.364 -11.922 1.00 98.75 108 GLU A N 1
ATOM 858 C CA . GLU A 1 108 ? 9.578 -3.848 -13.298 1.00 98.75 108 GLU A CA 1
ATOM 859 C C . GLU A 1 108 ? 9.798 -2.698 -14.299 1.00 98.75 108 GLU A C 1
ATOM 861 O O . GLU A 1 108 ? 10.697 -2.758 -15.141 1.00 98.75 108 GLU A O 1
ATOM 866 N N . LEU A 1 109 ? 9.010 -1.621 -14.194 1.00 98.75 109 LEU A N 1
ATOM 867 C CA . LEU A 1 109 ? 9.167 -0.427 -15.029 1.00 98.75 109 LEU A CA 1
ATOM 868 C C . LEU A 1 109 ? 10.499 0.287 -14.773 1.00 98.75 109 LEU A C 1
ATOM 870 O O . LEU A 1 109 ? 11.114 0.782 -15.718 1.00 98.75 109 LEU A O 1
ATOM 874 N N . GLN A 1 110 ? 10.959 0.321 -13.521 1.00 98.75 110 GLN A N 1
ATOM 875 C CA . GLN A 1 110 ? 12.259 0.883 -13.170 1.00 98.75 110 GLN A CA 1
ATOM 876 C C . GLN A 1 110 ? 13.401 0.069 -13.796 1.00 98.75 110 GLN A C 1
ATOM 878 O O . GLN A 1 110 ? 14.256 0.654 -14.457 1.00 98.75 110 GLN A O 1
ATOM 883 N N . TRP A 1 111 ? 13.375 -1.264 -13.692 1.00 98.81 111 TRP A N 1
ATOM 884 C CA . TRP A 1 111 ? 14.372 -2.123 -14.340 1.00 98.81 111 TRP A CA 1
ATOM 885 C C . TRP A 1 111 ? 14.372 -1.957 -15.870 1.00 98.81 111 TRP A C 1
ATOM 887 O O . TRP A 1 111 ? 15.429 -1.792 -16.478 1.00 98.81 111 TRP A O 1
ATOM 897 N N . LYS A 1 112 ? 13.189 -1.897 -16.501 1.00 98.81 112 LYS A N 1
ATOM 898 C CA . LYS A 1 112 ? 13.054 -1.625 -17.946 1.00 98.81 112 LYS A CA 1
ATOM 899 C C . LYS A 1 112 ? 13.650 -0.274 -18.351 1.00 98.81 112 LYS A C 1
ATOM 901 O O . LYS A 1 112 ? 14.245 -0.174 -19.425 1.00 98.81 112 LYS A O 1
ATOM 906 N N . LEU A 1 113 ? 13.502 0.759 -17.520 1.00 98.69 113 LEU A N 1
ATOM 907 C CA . LEU A 1 113 ? 14.097 2.079 -17.746 1.00 98.69 113 LEU A CA 1
ATOM 908 C C . LEU A 1 113 ? 15.626 2.043 -17.611 1.00 98.69 113 LEU A C 1
ATOM 910 O O . LEU A 1 113 ? 16.323 2.600 -18.458 1.00 98.69 113 LEU A O 1
ATOM 914 N N . GLU A 1 114 ? 16.143 1.378 -16.578 1.00 98.69 114 GLU A N 1
ATOM 915 C CA . GLU A 1 114 ? 17.581 1.214 -16.333 1.00 98.69 114 GLU A CA 1
ATOM 916 C C . GLU A 1 114 ? 18.261 0.448 -17.482 1.00 98.69 114 GLU A C 1
ATOM 918 O O . GLU A 1 114 ? 19.275 0.909 -18.011 1.00 98.69 114 GLU A O 1
ATOM 923 N N . GLU A 1 115 ? 17.654 -0.645 -17.950 1.00 98.69 115 GLU A N 1
ATOM 924 C CA . GLU A 1 115 ? 18.139 -1.433 -1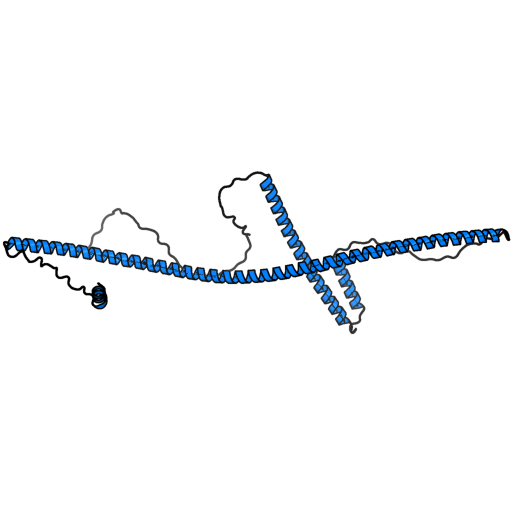9.089 1.00 98.69 115 GLU A CA 1
ATOM 925 C C . GLU A 1 115 ? 18.052 -0.660 -20.418 1.00 98.69 115 GLU A C 1
ATOM 927 O O . GLU A 1 115 ? 19.012 -0.631 -21.192 1.00 98.69 115 GLU A O 1
ATOM 932 N N . SER A 1 116 ? 16.950 0.060 -20.663 1.00 98.62 116 SER A N 1
ATOM 933 C CA . SER A 1 116 ? 16.823 0.931 -21.845 1.00 98.62 116 SER A CA 1
ATOM 934 C C . SER A 1 116 ? 17.893 2.026 -21.856 1.00 98.62 116 SER A C 1
ATOM 936 O O . SER A 1 116 ? 18.464 2.338 -22.902 1.00 98.62 116 SER A O 1
ATOM 938 N N . ASN A 1 117 ? 18.206 2.594 -20.687 1.00 98.69 117 ASN A N 1
ATOM 939 C CA . ASN A 1 117 ? 19.262 3.587 -20.540 1.00 98.69 117 ASN A CA 1
ATOM 940 C C . ASN A 1 117 ? 20.653 2.968 -20.765 1.00 98.69 117 ASN A C 1
ATOM 942 O O . ASN A 1 117 ? 21.472 3.568 -21.461 1.00 98.69 117 ASN A O 1
ATOM 946 N N . ARG A 1 118 ? 20.916 1.750 -20.261 1.00 98.75 118 ARG A N 1
ATOM 947 C CA . ARG A 1 118 ? 22.160 1.001 -20.528 1.00 98.75 118 ARG A CA 1
ATOM 948 C C . ARG A 1 118 ? 22.395 0.857 -22.033 1.00 98.75 118 ARG A C 1
ATOM 950 O O . ARG A 1 118 ? 23.415 1.343 -22.531 1.00 98.75 118 ARG A O 1
ATOM 957 N N . LEU A 1 119 ? 21.417 0.300 -22.751 1.00 98.69 119 LEU A N 1
ATOM 958 C CA . LEU A 1 119 ? 21.452 0.113 -24.206 1.00 98.69 119 LEU A CA 1
ATOM 959 C C . LEU A 1 119 ? 21.612 1.441 -24.964 1.00 98.69 119 LEU A C 1
ATOM 961 O O . LEU A 1 119 ? 22.394 1.529 -25.912 1.00 98.69 119 LEU A O 1
ATOM 965 N N . TRP A 1 120 ? 20.945 2.509 -24.516 1.00 98.56 120 TRP A N 1
ATOM 966 C CA . TRP A 1 120 ? 21.127 3.851 -25.076 1.00 98.56 120 TRP A CA 1
ATOM 967 C C . TRP A 1 120 ? 22.568 4.361 -24.915 1.00 98.56 120 TRP A C 1
ATOM 969 O O . TRP A 1 120 ? 23.132 4.917 -25.862 1.00 98.56 120 TRP A O 1
ATOM 979 N N . THR A 1 121 ? 23.215 4.140 -23.761 1.00 98.69 121 THR A N 1
ATOM 980 C CA . THR A 1 121 ? 24.629 4.523 -23.589 1.00 98.69 121 THR A CA 1
ATOM 981 C C . THR A 1 121 ? 25.584 3.713 -24.466 1.00 98.69 121 THR A C 1
ATOM 983 O O . THR A 1 121 ? 26.617 4.244 -24.875 1.00 98.69 121 THR A O 1
ATOM 986 N N . GLU A 1 122 ? 25.258 2.457 -24.774 1.00 98.56 122 GLU A N 1
ATOM 987 C CA . GLU A 1 122 ? 26.040 1.594 -25.667 1.00 98.56 122 GLU A CA 1
ATOM 988 C C . GLU A 1 122 ? 25.903 2.049 -27.122 1.00 98.56 122 GLU A C 1
ATOM 990 O O . GLU A 1 122 ? 26.910 2.383 -27.750 1.00 98.56 122 GLU A O 1
ATOM 995 N N . CYS A 1 123 ? 24.672 2.231 -27.608 1.00 98.56 123 CYS A N 1
ATOM 996 C CA . CYS A 1 123 ? 24.398 2.790 -28.933 1.00 98.56 123 CYS A CA 1
ATOM 997 C C . CYS A 1 123 ? 25.069 4.165 -29.127 1.00 98.56 123 CYS A C 1
ATOM 999 O O . CYS A 1 123 ? 25.741 4.404 -30.131 1.00 98.56 123 CYS A O 1
ATOM 1001 N N . LYS A 1 124 ? 25.005 5.052 -28.123 1.00 98.75 124 LYS A N 1
ATOM 1002 C CA . LYS A 1 124 ? 25.685 6.358 -28.156 1.00 98.75 124 LYS A CA 1
ATOM 1003 C C . LYS A 1 124 ? 27.212 6.235 -28.297 1.00 98.75 124 LYS A C 1
ATOM 1005 O O . LYS A 1 124 ? 27.822 7.042 -29.002 1.00 98.75 124 LYS A O 1
ATOM 1010 N N . LYS A 1 125 ? 27.841 5.243 -27.651 1.00 98.69 125 LYS A N 1
ATOM 1011 C CA . LYS A 1 125 ? 29.284 4.967 -27.803 1.00 98.69 125 LYS A CA 1
ATOM 1012 C C . LYS A 1 125 ? 29.602 4.450 -29.205 1.00 98.69 125 LYS A C 1
ATOM 1014 O O . LYS A 1 125 ? 30.577 4.914 -29.792 1.00 98.69 125 LYS A O 1
ATOM 1019 N N . GLU A 1 126 ? 28.792 3.541 -29.748 1.00 98.62 126 GLU A N 1
ATOM 1020 C CA . GLU A 1 126 ? 28.965 3.033 -31.114 1.00 98.62 126 GLU A CA 1
ATOM 1021 C C . GLU A 1 126 ? 28.842 4.132 -32.168 1.00 98.62 126 GLU A C 1
ATOM 1023 O O . GLU A 1 126 ? 29.687 4.217 -33.058 1.00 98.62 126 GLU A O 1
ATOM 1028 N N . VAL A 1 127 ? 27.828 4.997 -32.064 1.00 98.56 127 VAL A N 1
ATOM 1029 C CA . VAL A 1 127 ? 27.665 6.150 -32.962 1.00 98.56 127 VAL A CA 1
ATOM 1030 C C . VAL A 1 127 ? 28.915 7.029 -32.901 1.00 98.56 127 VAL A C 1
ATOM 1032 O O . VAL A 1 127 ? 29.517 7.296 -33.935 1.00 98.56 127 VAL A O 1
ATOM 1035 N N . GLY A 1 128 ? 29.410 7.363 -31.703 1.00 98.38 128 GLY A N 1
ATOM 1036 C CA . GLY A 1 128 ? 30.658 8.121 -31.537 1.00 98.38 128 GLY A CA 1
ATOM 1037 C C . GLY A 1 128 ? 31.942 7.399 -31.988 1.00 98.38 128 GLY A C 1
ATOM 1038 O O . GLY A 1 128 ? 32.988 8.035 -32.130 1.00 98.38 128 GLY A O 1
ATOM 1039 N N . GLN A 1 129 ? 31.920 6.081 -32.209 1.00 98.62 129 GLN A N 1
ATOM 1040 C CA . GLN A 1 129 ? 33.008 5.341 -32.866 1.00 98.62 129 GLN A CA 1
ATOM 1041 C C . GLN A 1 129 ? 32.868 5.401 -34.393 1.00 98.62 129 GLN A C 1
ATOM 1043 O O . GLN A 1 129 ? 33.831 5.748 -35.078 1.00 98.62 129 GLN A O 1
ATOM 1048 N N . LYS A 1 130 ? 31.663 5.134 -34.912 1.00 98.44 130 LYS A N 1
ATOM 1049 C CA . LYS A 1 130 ? 31.323 5.186 -36.342 1.00 98.44 130 LYS A CA 1
ATOM 1050 C C . LYS A 1 130 ? 31.555 6.588 -36.923 1.00 98.44 130 LYS A C 1
ATOM 1052 O O . LYS A 1 130 ? 32.162 6.697 -37.981 1.00 98.44 130 LYS A O 1
ATOM 1057 N N . GLU A 1 131 ? 31.194 7.645 -36.194 1.00 98.69 131 GLU A N 1
ATOM 1058 C CA . GLU A 1 131 ? 31.443 9.054 -36.543 1.00 98.69 131 GLU A CA 1
ATOM 1059 C C . GLU A 1 131 ? 32.937 9.330 -36.803 1.00 98.69 131 GLU A C 1
ATOM 1061 O O . GLU A 1 131 ? 33.306 9.883 -37.837 1.00 98.69 131 GLU A O 1
ATOM 1066 N N . ARG A 1 132 ? 33.821 8.875 -35.901 1.00 98.62 132 ARG A N 1
ATOM 1067 C CA . ARG A 1 132 ? 35.280 9.058 -36.023 1.00 98.62 132 ARG A CA 1
ATOM 1068 C C . ARG A 1 132 ? 35.870 8.275 -37.195 1.00 98.62 132 ARG A C 1
ATOM 1070 O O . ARG A 1 132 ? 36.706 8.809 -37.920 1.00 98.62 132 ARG A O 1
ATOM 1077 N N . LEU A 1 133 ? 35.424 7.035 -37.407 1.00 98.62 133 LEU A N 1
ATOM 1078 C CA . LEU A 1 133 ? 35.849 6.236 -38.560 1.00 98.62 133 LEU A CA 1
ATOM 1079 C C . LEU A 1 133 ? 35.395 6.878 -39.881 1.00 98.62 133 LEU A C 1
ATOM 1081 O O . LEU A 1 133 ? 36.158 6.934 -40.841 1.00 98.62 133 LEU A O 1
ATOM 1085 N N . LEU A 1 134 ? 34.173 7.409 -39.920 1.00 98.50 134 LEU A N 1
ATOM 1086 C CA . LEU A 1 134 ? 33.619 8.085 -41.090 1.00 98.50 134 LEU A CA 1
ATOM 1087 C C . LEU A 1 134 ? 34.386 9.381 -41.402 1.00 98.50 134 LEU A C 1
ATOM 1089 O O . LEU A 1 134 ? 34.720 9.624 -42.560 1.00 98.50 134 LEU A O 1
ATOM 1093 N N . GLN A 1 135 ? 34.746 10.170 -40.384 1.00 98.56 135 GLN A N 1
ATOM 1094 C CA . GLN A 1 135 ? 35.636 11.331 -40.532 1.00 98.56 135 GLN A CA 1
ATOM 1095 C C . GLN A 1 135 ? 37.011 10.933 -41.099 1.00 98.56 135 GLN A C 1
ATOM 1097 O O . GLN A 1 135 ? 37.489 11.568 -42.037 1.00 98.56 135 GLN A O 1
ATOM 1102 N N . GLN A 1 136 ? 37.616 9.847 -40.604 1.00 98.56 136 GLN A N 1
ATOM 1103 C CA . GLN A 1 136 ? 38.888 9.333 -41.127 1.00 98.56 136 GLN A CA 1
ATOM 1104 C C . GLN A 1 136 ? 38.786 8.899 -42.602 1.00 98.56 136 GLN A C 1
ATOM 1106 O O . GLN A 1 136 ? 39.692 9.172 -43.392 1.00 98.56 136 GLN A O 1
ATOM 1111 N N . LEU A 1 137 ? 37.689 8.239 -42.990 1.00 98.12 137 LEU A N 1
ATOM 1112 C CA . LEU A 1 137 ? 37.458 7.818 -44.375 1.00 98.12 137 LEU A CA 1
ATOM 1113 C C . LEU A 1 137 ? 37.211 9.006 -45.319 1.00 98.12 137 LEU A C 1
ATOM 1115 O O . LEU A 1 137 ? 37.709 8.974 -46.442 1.00 98.12 137 LEU A O 1
ATOM 1119 N N . ARG A 1 138 ? 36.513 10.061 -44.867 1.00 98.38 138 ARG A N 1
ATOM 1120 C CA . ARG A 1 138 ? 36.355 11.316 -45.628 1.00 98.38 138 ARG A CA 1
ATOM 1121 C C . ARG A 1 138 ? 37.705 11.967 -45.926 1.00 98.38 138 ARG A C 1
ATOM 1123 O O . ARG A 1 138 ? 38.002 12.203 -47.090 1.00 98.38 138 ARG A O 1
ATOM 1130 N N . LEU A 1 139 ? 38.553 12.150 -44.911 1.00 98.50 139 LEU A N 1
ATOM 1131 C CA . LEU A 1 139 ? 39.884 12.747 -45.088 1.00 98.50 139 LEU A CA 1
ATOM 1132 C C . LEU A 1 139 ? 40.746 11.954 -46.085 1.00 98.50 139 LEU A C 1
ATOM 1134 O O . LEU A 1 139 ? 41.323 12.534 -47.000 1.00 98.50 139 LEU A O 1
ATOM 1138 N N . ARG A 1 140 ? 40.770 10.617 -45.985 1.00 98.31 140 ARG A N 1
ATOM 1139 C CA . ARG A 1 140 ? 41.497 9.766 -46.946 1.00 98.31 140 ARG A CA 1
ATOM 1140 C C . ARG A 1 140 ? 40.934 9.869 -48.373 1.00 98.31 140 ARG A C 1
ATOM 1142 O O . ARG A 1 140 ? 41.696 9.764 -49.337 1.00 98.31 140 ARG A O 1
ATOM 1149 N N . LEU A 1 141 ? 39.620 10.046 -48.529 1.00 98.00 141 LEU A N 1
ATOM 1150 C CA . LEU A 1 141 ? 38.990 10.249 -49.837 1.00 98.00 141 LEU A CA 1
ATOM 1151 C C . LEU A 1 141 ? 39.388 11.605 -50.437 1.00 98.00 141 LEU A C 1
ATOM 1153 O O . LEU A 1 141 ? 39.770 11.652 -51.602 1.00 98.00 141 LEU A O 1
ATOM 1157 N N . GLU A 1 142 ? 39.372 12.673 -49.638 1.00 98.06 142 GLU A N 1
ATOM 1158 C CA . GLU A 1 142 ? 39.813 14.020 -50.030 1.00 98.06 142 GLU A CA 1
ATOM 1159 C C . GLU A 1 142 ? 41.299 14.041 -50.436 1.00 98.06 142 GLU A C 1
ATOM 1161 O O . GLU A 1 142 ? 41.653 14.607 -51.471 1.00 98.06 142 GLU A O 1
ATOM 1166 N N . GLU A 1 143 ? 42.171 13.356 -49.685 1.00 98.00 143 GLU A N 1
ATOM 1167 C CA . GLU A 1 143 ? 43.587 13.161 -50.038 1.00 98.00 143 GLU A CA 1
ATOM 1168 C C . GLU A 1 143 ? 43.753 12.437 -51.383 1.00 98.00 143 GLU A C 1
ATOM 1170 O O . GLU A 1 143 ? 44.529 12.874 -52.236 1.00 98.00 143 GLU A O 1
ATOM 1175 N N . SER A 1 144 ? 43.001 11.352 -51.592 1.00 97.44 144 SER A N 1
ATOM 1176 C CA . SER A 1 144 ? 43.044 10.554 -52.826 1.00 97.44 144 SER A CA 1
ATOM 1177 C C . SER A 1 144 ? 42.521 11.347 -54.030 1.00 97.44 144 SER A C 1
ATOM 1179 O O . SER A 1 144 ? 43.118 11.320 -55.105 1.00 97.44 144 SER A O 1
ATOM 1181 N N . GLN A 1 145 ? 41.444 12.113 -53.842 1.00 97.31 145 GLN A N 1
ATOM 1182 C CA . GLN A 1 145 ? 40.881 12.995 -54.861 1.00 97.31 145 GLN A CA 1
ATOM 1183 C C . GLN A 1 145 ? 41.861 14.118 -55.225 1.00 97.31 145 GLN A C 1
ATOM 1185 O O . GLN A 1 145 ? 42.055 14.401 -56.407 1.00 97.31 145 GLN A O 1
ATOM 1190 N N . LYS A 1 146 ? 42.542 14.714 -54.238 1.00 97.75 146 LYS A N 1
ATOM 1191 C CA . LYS A 1 146 ? 43.595 15.706 -54.486 1.00 97.75 146 LYS A CA 1
ATOM 1192 C C . LYS A 1 146 ? 44.730 15.117 -55.330 1.00 97.75 146 LYS A C 1
ATOM 1194 O O . LYS A 1 146 ? 45.062 15.688 -56.369 1.00 97.75 146 LYS A O 1
ATOM 1199 N N . GLN A 1 147 ? 45.258 13.952 -54.942 1.00 97.38 147 GLN A N 1
ATOM 1200 C CA . GLN A 1 147 ? 46.287 13.235 -55.710 1.00 97.38 147 GLN A CA 1
ATOM 1201 C C . GLN A 1 147 ? 45.840 12.964 -57.154 1.00 97.38 147 GLN A C 1
ATOM 1203 O O . GLN A 1 147 ? 46.606 13.209 -58.084 1.00 97.38 147 GLN A O 1
ATOM 1208 N N . GLN A 1 148 ? 44.590 12.536 -57.360 1.00 96.50 148 GLN A N 1
ATOM 1209 C CA . GLN A 1 148 ? 44.021 12.354 -58.696 1.00 96.50 148 GLN A CA 1
ATOM 1210 C C . GLN A 1 148 ? 44.016 13.664 -59.502 1.00 96.50 148 GLN A C 1
ATOM 1212 O O . GLN A 1 148 ? 44.460 13.665 -60.648 1.00 96.50 148 GLN A O 1
ATOM 1217 N N . THR A 1 149 ? 43.575 14.787 -58.921 1.00 96.75 149 THR A N 1
ATOM 1218 C CA . THR A 1 149 ? 43.574 16.084 -59.626 1.00 96.75 149 THR A CA 1
ATOM 1219 C C . THR A 1 149 ? 44.979 16.607 -59.936 1.00 96.75 149 THR A C 1
ATOM 1221 O O . THR A 1 149 ? 45.180 17.235 -60.974 1.00 96.75 149 THR A O 1
ATOM 1224 N N . ASP A 1 150 ? 45.960 16.334 -59.072 1.00 97.06 150 ASP A N 1
ATOM 1225 C CA . AS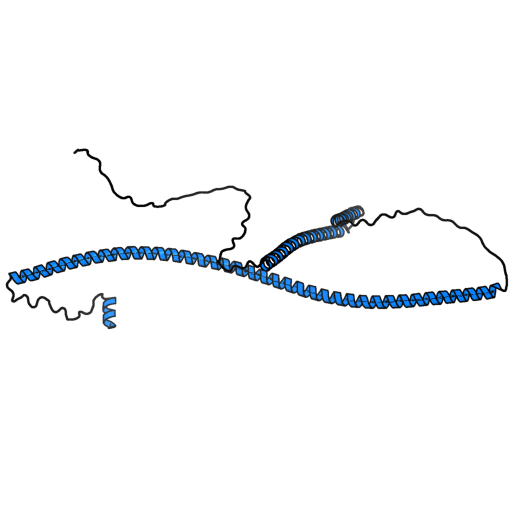P A 1 150 ? 47.353 16.732 -59.288 1.00 97.06 150 ASP A CA 1
ATOM 1226 C C . ASP A 1 150 ? 48.000 15.892 -60.407 1.00 97.06 150 ASP A C 1
ATOM 1228 O O . ASP A 1 150 ? 48.618 16.459 -61.310 1.00 97.06 150 ASP A O 1
ATOM 1232 N N . LEU A 1 151 ? 47.764 14.573 -60.430 1.00 97.00 151 LEU A N 1
ATOM 1233 C CA . LEU A 1 151 ? 48.180 13.686 -61.526 1.00 97.00 151 LEU A CA 1
ATOM 1234 C C . LEU A 1 151 ? 47.499 14.038 -62.854 1.00 97.00 151 LEU A C 1
ATOM 1236 O O . LEU A 1 151 ? 48.140 14.008 -63.902 1.00 97.00 151 LEU A O 1
ATOM 1240 N N . GLN A 1 152 ? 46.215 14.402 -62.828 1.00 96.06 152 GLN A N 1
ATOM 1241 C CA . GLN A 1 152 ? 45.479 14.820 -64.022 1.00 96.06 152 GLN A CA 1
ATOM 1242 C C . GLN A 1 152 ? 46.052 16.121 -64.607 1.00 96.06 152 GLN A C 1
ATOM 1244 O O . GLN A 1 152 ? 46.242 16.211 -65.818 1.00 96.06 152 GLN A O 1
ATOM 1249 N N . ARG A 1 153 ? 46.434 17.080 -63.752 1.00 96.69 153 ARG A N 1
ATOM 1250 C CA . ARG A 1 153 ? 47.138 18.309 -64.158 1.00 96.69 153 ARG A CA 1
ATOM 1251 C C . ARG A 1 153 ? 48.537 18.019 -64.712 1.00 96.69 153 ARG A C 1
ATOM 1253 O O . ARG A 1 153 ? 48.971 18.661 -65.663 1.00 96.69 153 ARG A O 1
ATOM 1260 N N . GLU A 1 154 ? 49.257 17.050 -64.147 1.00 96.00 154 GLU A N 1
ATOM 1261 C CA . GLU A 1 154 ? 50.567 16.632 -64.664 1.00 96.00 154 GLU A CA 1
ATOM 1262 C C . GLU A 1 154 ? 50.456 15.936 -66.032 1.00 96.00 154 GLU A C 1
ATOM 1264 O O . GLU A 1 154 ? 51.268 16.196 -66.923 1.00 96.00 154 GLU A O 1
ATOM 1269 N N . LEU A 1 155 ? 49.433 15.097 -66.228 1.00 94.75 155 LEU A N 1
ATOM 1270 C CA . LEU A 1 155 ? 49.112 14.490 -67.521 1.00 94.75 155 LEU A CA 1
ATOM 1271 C C . LEU A 1 155 ? 48.749 15.547 -68.567 1.00 94.75 155 LEU A C 1
ATOM 1273 O O . LEU A 1 155 ? 49.244 15.477 -69.690 1.00 94.75 155 LEU A O 1
ATOM 1277 N N . GLU A 1 156 ? 47.941 16.543 -68.205 1.00 94.88 156 GLU A N 1
ATOM 1278 C CA . GLU A 1 156 ? 47.594 17.668 -69.078 1.00 94.88 156 GLU A CA 1
ATOM 1279 C C . GLU A 1 156 ? 48.843 18.482 -69.457 1.00 94.88 156 GLU A C 1
ATOM 1281 O O . GLU A 1 156 ? 49.103 18.700 -70.638 1.00 94.88 156 GLU A O 1
ATOM 1286 N N . ASN A 1 157 ? 49.705 18.815 -68.489 1.00 94.38 157 ASN A N 1
ATOM 1287 C CA . ASN A 1 157 ? 50.991 19.478 -68.740 1.00 94.38 157 ASN A CA 1
ATOM 1288 C C . ASN A 1 157 ? 51.908 18.666 -69.675 1.00 94.38 157 ASN A C 1
ATOM 1290 O O . ASN A 1 157 ? 52.501 19.225 -70.598 1.00 94.38 157 ASN A O 1
ATOM 1294 N N . LYS A 1 158 ? 52.018 17.346 -69.468 1.00 94.88 158 LYS A N 1
ATOM 1295 C CA . LYS A 1 158 ? 52.794 16.445 -70.339 1.00 94.88 158 LYS A CA 1
ATOM 1296 C C . LYS A 1 158 ? 52.191 16.344 -71.740 1.00 94.88 158 LYS A C 1
ATOM 1298 O O . LYS A 1 158 ? 52.939 16.351 -72.713 1.00 94.88 158 LYS A O 1
ATOM 1303 N N . THR A 1 159 ? 50.866 16.310 -71.851 1.00 94.06 159 THR A N 1
ATOM 1304 C CA . THR A 1 159 ? 50.143 16.305 -73.133 1.00 94.06 159 THR A CA 1
ATOM 1305 C C . THR A 1 159 ? 50.383 17.609 -73.892 1.00 94.06 159 THR A C 1
ATOM 1307 O O . THR A 1 159 ? 50.766 17.566 -75.057 1.00 94.06 159 THR A O 1
ATOM 1310 N N . ASN A 1 160 ? 50.286 18.756 -73.216 1.00 92.75 160 ASN A N 1
ATOM 1311 C CA . ASN A 1 160 ? 50.582 20.073 -73.783 1.00 92.75 160 ASN A CA 1
ATOM 1312 C C . ASN A 1 160 ? 52.052 20.194 -74.223 1.00 92.75 160 ASN A C 1
ATOM 1314 O O . ASN A 1 160 ? 52.335 20.754 -75.280 1.00 92.75 160 ASN A O 1
ATOM 1318 N N . LEU A 1 161 ? 53.000 19.631 -73.462 1.00 91.94 161 LEU A N 1
ATOM 1319 C CA . LEU A 1 161 ? 54.414 19.593 -73.850 1.00 91.94 161 LEU A CA 1
ATOM 1320 C C . LEU A 1 161 ? 54.649 18.704 -75.080 1.00 91.94 161 LEU A C 1
ATOM 1322 O O . LEU A 1 161 ? 55.348 19.120 -76.001 1.00 91.94 161 LEU A O 1
ATOM 1326 N N . LEU A 1 162 ? 54.047 17.512 -75.130 1.00 89.31 162 LEU A N 1
ATOM 1327 C CA . LEU A 1 162 ? 54.101 16.630 -76.301 1.00 89.31 162 LEU A CA 1
ATOM 1328 C C . LEU A 1 162 ? 53.473 17.300 -77.529 1.00 89.31 162 LEU A C 1
ATOM 1330 O O . LEU A 1 162 ? 54.064 17.267 -78.604 1.00 89.31 162 LEU A O 1
ATOM 1334 N N . GLN A 1 163 ? 52.333 17.973 -77.371 1.00 87.38 163 GLN A N 1
ATOM 1335 C CA . GLN A 1 163 ? 51.696 18.742 -78.438 1.00 87.38 163 GLN A CA 1
ATOM 1336 C C . GLN A 1 163 ? 52.545 19.949 -78.868 1.00 87.38 163 GLN A C 1
ATOM 1338 O O . GLN A 1 163 ? 52.578 20.267 -80.049 1.00 87.38 163 GLN A O 1
ATOM 1343 N N . GLY A 1 164 ? 53.284 20.588 -77.956 1.00 84.50 164 GLY A N 1
ATOM 1344 C CA . GLY A 1 164 ? 54.229 21.665 -78.272 1.00 84.50 164 GLY A CA 1
ATOM 1345 C C . GLY A 1 164 ? 55.534 21.196 -78.932 1.00 84.50 164 GLY A C 1
ATOM 1346 O O . GLY A 1 164 ? 56.187 21.988 -79.614 1.00 84.50 164 GLY A O 1
ATOM 1347 N N . LEU A 1 165 ? 55.913 19.927 -78.748 1.00 81.12 165 LEU A N 1
ATOM 1348 C CA . LEU A 1 165 ? 57.018 19.277 -79.459 1.00 81.12 165 LEU A CA 1
ATOM 1349 C C . LEU A 1 165 ? 56.573 18.813 -80.851 1.00 81.12 165 LEU A C 1
ATOM 1351 O O . LEU A 1 165 ? 57.220 19.165 -81.831 1.00 81.12 165 LEU A O 1
ATOM 1355 N N . MET A 1 166 ? 55.441 18.107 -80.950 1.00 73.25 166 MET A N 1
ATOM 1356 C CA . MET A 1 166 ? 54.867 17.691 -82.235 1.00 73.25 166 MET A CA 1
ATOM 1357 C C . MET A 1 166 ? 54.418 18.893 -83.074 1.00 73.25 166 MET A C 1
ATOM 1359 O O . MET A 1 166 ? 54.673 18.927 -84.262 1.00 73.25 166 MET A O 1
ATOM 1363 N N . GLY A 1 167 ? 53.841 19.934 -82.472 1.00 59.59 167 GLY A N 1
ATOM 1364 C CA . GLY A 1 167 ? 53.358 21.133 -83.169 1.00 59.59 167 GLY A CA 1
ATOM 1365 C C . GLY A 1 167 ? 54.446 22.037 -83.765 1.00 59.59 167 GLY A C 1
ATOM 1366 O O . GLY A 1 167 ? 54.115 23.067 -84.352 1.00 59.59 167 GLY A O 1
ATOM 1367 N N . ARG A 1 168 ? 55.733 21.683 -83.624 1.00 55.25 168 ARG A N 1
ATOM 1368 C CA . ARG A 1 168 ? 56.829 22.286 -84.405 1.00 55.25 168 ARG A CA 1
ATOM 1369 C C . ARG A 1 168 ? 57.078 21.570 -85.735 1.00 55.25 168 ARG A C 1
ATOM 1371 O O . ARG A 1 168 ? 57.655 22.191 -86.620 1.00 55.25 168 ARG A O 1
ATOM 1378 N N . ASP A 1 169 ? 56.585 20.343 -85.894 1.00 49.19 169 ASP A N 1
ATOM 1379 C CA . ASP A 1 169 ? 56.588 19.580 -87.140 1.00 49.19 169 ASP A CA 1
ATOM 1380 C C . ASP A 1 169 ? 55.141 19.284 -87.572 1.00 49.19 169 ASP A C 1
ATOM 1382 O O . ASP A 1 169 ? 54.482 18.396 -87.042 1.00 49.19 169 ASP A O 1
ATOM 1386 N N . LEU A 1 170 ? 54.687 20.011 -88.600 1.00 42.25 170 LEU A N 1
ATOM 1387 C CA . LEU A 1 170 ? 53.341 20.007 -89.207 1.00 42.25 170 LEU A CA 1
ATOM 1388 C C . LEU A 1 170 ? 52.301 20.925 -88.536 1.00 42.25 170 LEU A C 1
ATOM 1390 O O . LEU A 1 170 ? 51.602 20.606 -87.579 1.00 42.25 170 LEU A O 1
ATOM 1394 N N . GLN A 1 171 ? 52.148 22.082 -89.175 1.00 40.12 171 GLN A N 1
ATOM 1395 C CA . GLN A 1 171 ? 51.020 22.996 -89.045 1.00 40.12 171 GLN A CA 1
ATOM 1396 C C . GLN A 1 171 ? 49.844 22.517 -89.930 1.00 40.12 171 GLN A C 1
ATOM 1398 O O . GLN A 1 171 ? 50.094 21.982 -91.008 1.00 40.12 171 GLN A O 1
ATOM 1403 N N . GLN A 1 172 ? 48.599 22.843 -89.531 1.00 37.72 172 GLN A N 1
ATOM 1404 C CA . GLN A 1 172 ? 47.299 22.675 -90.239 1.00 37.72 172 GLN A CA 1
ATOM 1405 C C . GLN A 1 172 ? 46.485 21.388 -89.955 1.00 37.72 172 GLN A C 1
ATOM 1407 O O . GLN A 1 172 ? 46.819 20.312 -90.436 1.00 37.72 172 GLN A O 1
ATOM 1412 N N . THR A 1 173 ? 45.325 21.521 -89.287 1.00 33.78 173 THR A N 1
ATOM 1413 C CA . THR A 1 173 ? 43.951 21.337 -89.850 1.00 33.78 173 THR A CA 1
ATOM 1414 C C . THR A 1 173 ? 42.870 21.286 -88.742 1.00 33.78 173 THR A C 1
ATOM 1416 O O . THR A 1 173 ? 43.151 20.793 -87.652 1.00 33.78 173 THR A O 1
ATOM 1419 N N . PRO A 1 174 ? 41.633 21.778 -88.988 1.00 49.91 174 PRO A N 1
ATOM 1420 C CA . PRO A 1 174 ? 40.478 21.609 -88.094 1.00 49.91 174 PRO A CA 1
ATOM 1421 C C . PRO A 1 174 ? 39.399 20.644 -88.648 1.00 49.91 174 PRO A C 1
ATOM 1423 O O . PRO A 1 174 ? 39.259 20.511 -89.863 1.00 49.91 174 PRO A O 1
ATOM 1426 N N . PRO A 1 175 ? 38.573 20.048 -87.767 1.00 44.41 175 PRO A N 1
ATOM 1427 C CA . PRO A 1 175 ? 37.167 19.707 -88.062 1.00 44.41 175 PRO A CA 1
ATOM 1428 C C . PRO A 1 175 ? 36.215 20.248 -86.960 1.00 44.41 175 PRO A C 1
ATOM 1430 O O . PRO A 1 175 ? 36.584 20.276 -85.791 1.00 44.41 175 PRO A O 1
ATOM 1433 N N . SER A 1 176 ? 35.038 20.834 -87.218 1.00 29.12 176 SER A N 1
ATOM 1434 C CA . SER A 1 176 ? 33.859 20.421 -88.018 1.00 29.12 176 SER A CA 1
ATOM 1435 C C . SER A 1 176 ? 32.861 19.506 -87.277 1.00 29.12 176 SER A C 1
ATOM 1437 O O . SER A 1 176 ? 33.003 18.292 -87.277 1.00 29.12 176 SER A O 1
ATOM 1439 N N . THR A 1 177 ? 31.876 20.180 -86.666 1.00 35.62 177 THR A N 1
ATOM 1440 C CA . THR A 1 177 ? 30.409 19.943 -86.586 1.00 35.62 177 THR A CA 1
ATOM 1441 C C . THR A 1 177 ? 29.754 18.551 -86.421 1.00 35.62 177 THR A C 1
ATOM 1443 O O . THR A 1 177 ? 30.082 17.591 -87.103 1.00 35.62 177 THR A O 1
ATOM 1446 N N . ASP A 1 178 ? 28.675 18.578 -85.615 1.00 32.75 178 ASP A N 1
ATOM 1447 C CA . ASP A 1 178 ? 27.443 17.755 -85.615 1.00 32.75 178 ASP A CA 1
ATOM 1448 C C . ASP A 1 178 ? 27.492 16.234 -85.365 1.00 32.75 178 ASP A C 1
ATOM 1450 O O . ASP A 1 178 ? 27.924 15.486 -86.230 1.00 32.75 178 ASP A O 1
ATOM 1454 N N . ILE A 1 179 ? 26.814 15.773 -84.290 1.00 39.41 179 ILE A N 1
ATOM 1455 C CA . ILE A 1 179 ? 25.633 14.873 -84.390 1.00 39.41 179 ILE A CA 1
ATOM 1456 C C . ILE A 1 179 ? 24.604 15.222 -83.282 1.00 39.41 179 ILE A C 1
ATOM 1458 O O . ILE A 1 179 ? 24.955 15.621 -82.175 1.00 39.41 179 ILE A O 1
ATOM 1462 N N . ASN A 1 180 ? 23.322 15.076 -83.620 1.00 37.28 180 ASN A N 1
ATOM 1463 C CA . ASN A 1 180 ? 22.104 15.427 -82.877 1.00 37.28 180 ASN A CA 1
ATOM 1464 C C . ASN A 1 180 ? 21.569 14.280 -81.971 1.00 37.28 180 ASN A C 1
ATOM 1466 O O . ASN A 1 180 ? 21.917 13.127 -82.221 1.00 37.28 180 ASN A O 1
ATOM 1470 N N . SER A 1 181 ? 20.684 14.591 -81.000 1.00 37.31 181 SER A N 1
ATOM 1471 C CA . SER A 1 181 ? 19.674 13.748 -80.276 1.00 37.31 181 SER A CA 1
ATOM 1472 C C . SER A 1 181 ? 19.520 14.229 -78.815 1.00 37.31 181 SER A C 1
ATOM 1474 O O . SER A 1 181 ? 20.522 14.388 -78.133 1.00 37.31 181 SER A O 1
ATOM 1476 N N . GLY A 1 182 ? 18.349 14.448 -78.204 1.00 31.50 182 GLY A N 1
ATOM 1477 C CA . GLY A 1 182 ? 16.958 14.233 -78.621 1.00 31.50 182 GLY A CA 1
ATOM 1478 C C . GLY A 1 182 ? 16.158 13.553 -77.493 1.00 31.50 182 GLY A C 1
ATOM 1479 O O . GLY A 1 182 ? 16.244 12.339 -77.355 1.00 31.50 182 GLY A O 1
ATOM 1480 N N . GLY A 1 183 ? 15.389 14.297 -76.680 1.00 31.92 183 GLY A N 1
ATOM 1481 C CA . GLY A 1 183 ? 14.597 13.709 -75.579 1.00 31.92 183 GLY A CA 1
ATOM 1482 C C . GLY A 1 183 ? 13.872 14.720 -74.671 1.00 31.92 183 GLY A C 1
ATOM 1483 O O . GLY A 1 183 ? 14.498 15.612 -74.112 1.00 31.92 183 GLY A O 1
ATOM 1484 N N . SER A 1 184 ? 12.549 14.564 -74.554 1.00 36.25 184 SER A N 1
ATOM 1485 C CA . SER A 1 184 ? 11.561 15.441 -73.883 1.00 36.25 184 SER A CA 1
ATOM 1486 C C . SER A 1 184 ? 11.700 15.617 -72.348 1.00 36.25 184 SER A C 1
ATOM 1488 O O . SER A 1 184 ? 12.458 14.888 -71.710 1.00 36.25 184 SER A O 1
ATOM 1490 N N . PRO A 1 185 ? 10.955 16.564 -71.728 1.00 45.28 185 PRO A N 1
ATOM 1491 C CA . PRO A 1 185 ? 11.158 16.989 -70.342 1.00 45.28 185 PRO A CA 1
ATOM 1492 C C . PRO A 1 185 ? 10.378 16.155 -69.317 1.00 45.28 185 PRO A C 1
ATOM 1494 O O . PRO A 1 185 ? 9.262 15.710 -69.584 1.00 45.28 185 PRO A O 1
ATOM 1497 N N . HIS A 1 186 ? 10.899 16.081 -68.087 1.00 30.44 186 HIS A N 1
ATOM 1498 C CA . HIS A 1 186 ? 10.133 15.625 -66.928 1.00 30.44 186 HIS A CA 1
ATOM 1499 C C . HIS A 1 186 ? 9.991 16.712 -65.860 1.00 30.44 186 HIS A C 1
ATOM 1501 O O . HIS A 1 186 ? 10.958 17.222 -65.301 1.00 30.44 186 HIS A O 1
ATOM 1507 N N . SER A 1 187 ? 8.721 17.042 -65.629 1.00 31.34 187 SER A N 1
ATOM 1508 C CA . SER A 1 187 ? 8.177 17.963 -64.636 1.00 31.34 187 SER A CA 1
ATOM 1509 C C . SER A 1 187 ? 8.813 17.828 -63.248 1.00 31.34 187 SER A C 1
ATOM 1511 O O . SER A 1 187 ? 8.795 16.750 -62.655 1.00 31.34 187 SER A O 1
ATOM 1513 N N . GLY A 1 188 ? 9.289 18.945 -62.695 1.00 35.69 188 GLY A N 1
ATOM 1514 C CA . GLY A 1 188 ? 9.545 19.062 -61.262 1.00 35.69 188 GLY A CA 1
ATOM 1515 C C . GLY A 1 188 ? 8.237 19.328 -60.518 1.00 35.69 188 GLY A C 1
ATOM 1516 O O . GLY A 1 188 ? 7.704 20.433 -60.593 1.00 35.69 188 GLY A O 1
ATOM 1517 N N . ALA A 1 189 ? 7.736 18.332 -59.788 1.00 33.03 189 ALA A N 1
ATOM 1518 C CA . ALA A 1 189 ? 6.668 18.505 -58.804 1.00 33.03 189 ALA A CA 1
ATOM 1519 C C . ALA A 1 189 ? 7.277 18.740 -57.403 1.00 33.03 189 ALA A C 1
ATOM 1521 O O . ALA A 1 189 ? 8.341 18.189 -57.108 1.00 33.03 189 ALA A O 1
ATOM 1522 N N . PRO A 1 190 ? 6.656 19.566 -56.541 1.00 42.12 190 PRO A N 1
ATOM 1523 C CA . PRO A 1 190 ? 7.222 19.914 -55.243 1.00 42.12 190 PRO A CA 1
ATOM 1524 C C . PRO A 1 190 ? 7.104 18.760 -54.241 1.00 42.12 190 PRO A C 1
ATOM 1526 O O . PRO A 1 190 ? 6.148 17.986 -54.274 1.00 42.12 190 PRO A O 1
ATOM 1529 N N . ALA A 1 191 ? 8.040 18.700 -53.292 1.00 39.06 191 ALA A N 1
ATOM 1530 C CA . ALA A 1 191 ? 7.900 17.854 -52.114 1.00 39.06 191 ALA A CA 1
ATOM 1531 C C . ALA A 1 191 ? 6.729 18.362 -51.256 1.00 39.06 191 ALA A C 1
ATOM 1533 O O . ALA A 1 191 ? 6.821 19.414 -50.621 1.00 39.06 191 ALA A O 1
ATOM 1534 N N . VAL A 1 192 ? 5.623 17.619 -51.259 1.00 41.28 192 VAL A N 1
ATOM 1535 C CA . VAL A 1 192 ? 4.505 17.824 -50.336 1.00 41.28 192 VAL A CA 1
ATOM 1536 C C . VAL A 1 192 ? 4.838 17.089 -49.044 1.00 41.28 192 VAL A C 1
ATOM 1538 O O . VAL A 1 192 ? 4.992 15.870 -49.054 1.00 41.28 192 VAL A O 1
ATOM 1541 N N . SER A 1 193 ? 4.944 17.820 -47.934 1.00 47.78 193 SER A N 1
ATOM 1542 C CA . SER A 1 193 ? 4.965 17.209 -46.604 1.00 47.78 193 SER A CA 1
ATOM 1543 C C . SER A 1 193 ? 3.578 16.643 -46.310 1.00 47.78 193 SER A C 1
ATOM 1545 O O . SER A 1 193 ? 2.676 17.393 -45.937 1.00 47.78 193 SER A O 1
ATOM 1547 N N . LEU A 1 194 ? 3.412 15.341 -46.530 1.00 44.78 194 LEU A N 1
ATOM 1548 C CA . LEU A 1 194 ? 2.196 14.608 -46.189 1.00 44.78 194 LEU A CA 1
ATOM 1549 C C . LEU A 1 194 ? 2.044 14.513 -44.666 1.00 44.78 194 LEU A C 1
ATOM 1551 O O . LEU A 1 194 ? 3.020 14.547 -43.915 1.00 44.78 194 LEU A O 1
ATOM 1555 N N . SER A 1 195 ? 0.803 14.423 -44.204 1.00 57.94 195 SER A N 1
ATOM 1556 C CA . SER A 1 195 ? 0.482 14.163 -42.802 1.00 57.94 195 SER A CA 1
ATOM 1557 C C . SER A 1 195 ? 0.546 12.663 -42.481 1.00 57.94 195 SER A C 1
ATOM 1559 O O . SER A 1 195 ? 0.314 11.831 -43.357 1.00 57.94 195 SER A O 1
ATOM 1561 N N . ASP A 1 196 ? 0.777 12.305 -41.207 1.00 56.81 196 ASP A N 1
ATOM 1562 C CA . ASP A 1 196 ? 0.821 10.903 -40.728 1.00 56.81 196 ASP A CA 1
ATOM 1563 C C . ASP A 1 196 ? -0.388 10.058 -41.195 1.00 56.81 196 ASP A C 1
ATOM 1565 O O . ASP A 1 196 ? -0.288 8.844 -41.360 1.00 56.81 196 ASP A O 1
ATOM 1569 N N . ALA A 1 197 ? -1.554 10.685 -41.398 1.00 58.06 197 ALA A N 1
ATOM 1570 C CA . ALA A 1 197 ? -2.766 10.010 -41.859 1.00 58.06 197 ALA A CA 1
ATOM 1571 C C . ALA A 1 197 ? -2.734 9.665 -43.361 1.00 58.06 197 ALA A C 1
ATOM 1573 O O . ALA A 1 197 ? -3.282 8.642 -43.770 1.00 58.06 197 ALA A O 1
ATOM 1574 N N . GLU A 1 198 ? -2.089 10.502 -44.175 1.00 63.62 198 GLU A N 1
ATOM 1575 C CA . GLU A 1 198 ? -1.975 10.318 -45.623 1.00 63.62 198 GLU A CA 1
ATOM 1576 C C . GLU A 1 198 ? -0.915 9.268 -45.961 1.00 63.62 198 GLU A C 1
ATOM 1578 O O . GLU A 1 198 ? -1.163 8.435 -46.826 1.00 63.62 198 GLU A O 1
ATOM 1583 N N . GLU A 1 199 ? 0.211 9.217 -45.238 1.00 68.00 199 GLU A N 1
ATOM 1584 C CA . GLU A 1 199 ? 1.207 8.142 -45.399 1.00 68.00 199 GLU A CA 1
ATOM 1585 C C . GLU A 1 199 ? 0.627 6.765 -45.034 1.00 68.00 199 GLU A C 1
ATOM 1587 O O . GLU A 1 199 ? 0.847 5.779 -45.738 1.00 68.00 199 GLU A O 1
ATOM 1592 N N . VAL A 1 200 ? -0.186 6.699 -43.973 1.00 66.00 200 VAL A N 1
ATOM 1593 C CA . VAL A 1 200 ? -0.924 5.487 -43.582 1.00 66.00 200 VAL A CA 1
ATOM 1594 C C . VAL A 1 200 ? -1.918 5.048 -44.660 1.00 66.00 200 VAL A C 1
ATOM 1596 O O . VAL A 1 200 ? -2.044 3.847 -44.910 1.00 66.00 200 VAL A O 1
ATOM 1599 N N . GLN A 1 201 ? -2.611 5.985 -45.311 1.00 72.50 201 GLN A N 1
ATOM 1600 C CA . GLN A 1 201 ? -3.497 5.651 -46.424 1.00 72.50 201 GLN A CA 1
ATOM 1601 C C . GLN A 1 201 ? -2.693 5.201 -47.652 1.00 72.50 201 GLN A C 1
ATOM 1603 O O . GLN A 1 201 ? -3.010 4.168 -48.231 1.00 72.50 201 GLN A O 1
ATOM 1608 N N . LEU A 1 202 ? -1.580 5.870 -47.971 1.00 74.00 202 LEU A N 1
ATOM 1609 C CA . LEU A 1 202 ? -0.687 5.494 -49.071 1.00 74.00 202 LEU A CA 1
ATOM 1610 C C . LEU A 1 202 ? -0.116 4.075 -48.904 1.00 74.00 202 LEU A C 1
ATOM 1612 O O . LEU A 1 202 ? 0.034 3.344 -49.884 1.00 74.00 202 LEU A O 1
ATOM 1616 N N . LEU A 1 203 ? 0.188 3.669 -47.666 1.00 72.81 203 LEU A N 1
ATOM 1617 C CA . LEU A 1 203 ? 0.620 2.309 -47.333 1.00 72.81 203 LEU A CA 1
ATOM 1618 C C . LEU A 1 203 ? -0.501 1.282 -47.539 1.00 72.81 203 LEU A C 1
ATOM 1620 O O . LEU A 1 203 ? -0.230 0.201 -48.057 1.00 72.81 203 LEU A O 1
ATOM 1624 N N . ARG A 1 204 ? -1.749 1.617 -47.182 1.00 76.62 204 ARG A N 1
ATOM 1625 C CA . ARG A 1 204 ? -2.925 0.763 -47.434 1.00 76.62 204 ARG A CA 1
ATOM 1626 C C . ARG A 1 204 ? -3.173 0.598 -48.931 1.00 76.62 204 ARG A C 1
ATOM 1628 O O . ARG A 1 204 ? -3.229 -0.533 -49.403 1.00 76.62 204 ARG A O 1
ATOM 1635 N N . ASP A 1 205 ? -3.195 1.699 -49.674 1.00 72.69 205 ASP A N 1
ATOM 1636 C CA . ASP A 1 205 ? -3.410 1.712 -51.125 1.00 72.69 205 ASP A CA 1
ATOM 1637 C C . ASP A 1 205 ? -2.282 0.962 -51.866 1.00 72.69 205 ASP A C 1
ATOM 1639 O O . ASP A 1 205 ? -2.524 0.233 -52.829 1.00 72.69 205 ASP A O 1
ATOM 1643 N N . SER A 1 206 ? -1.036 1.071 -51.385 1.00 73.81 206 SER A N 1
ATOM 1644 C CA . SER A 1 206 ? 0.108 0.310 -51.914 1.00 73.81 206 SER A CA 1
ATOM 1645 C C . SER A 1 206 ? -0.015 -1.194 -51.653 1.00 73.81 206 SER A C 1
ATOM 1647 O O . SER A 1 206 ? 0.386 -1.998 -52.494 1.00 73.81 206 SER A O 1
ATOM 1649 N N . LEU A 1 207 ? -0.573 -1.588 -50.507 1.00 70.31 207 LEU A N 1
ATOM 1650 C CA . LEU A 1 207 ? -0.759 -2.986 -50.114 1.00 70.31 207 LEU A CA 1
ATOM 1651 C C . LEU A 1 207 ? -1.963 -3.613 -50.843 1.00 70.31 207 LEU A C 1
ATOM 1653 O O . LEU A 1 207 ? -1.875 -4.752 -51.297 1.00 70.31 207 LEU A O 1
ATOM 1657 N N . GLU A 1 208 ? -3.029 -2.845 -51.079 1.00 75.00 208 GLU A N 1
ATOM 1658 C CA . GLU A 1 208 ? -4.156 -3.217 -51.945 1.00 75.00 208 GLU A CA 1
ATOM 1659 C C . GLU A 1 208 ? -3.732 -3.317 -53.425 1.00 75.00 208 GLU A C 1
ATOM 1661 O O . GLU A 1 208 ? -4.083 -4.272 -54.122 1.00 75.00 208 GLU A O 1
ATOM 1666 N N . SER A 1 209 ? -2.882 -2.403 -53.903 1.00 73.62 209 SER A N 1
ATOM 1667 C CA . SER A 1 209 ? -2.245 -2.498 -55.224 1.00 73.62 209 SER A CA 1
ATOM 1668 C C . SER A 1 209 ? -1.363 -3.748 -55.347 1.00 73.62 209 SER A C 1
ATOM 1670 O O . SER A 1 209 ? -1.444 -4.475 -56.341 1.00 73.62 209 SER A O 1
ATOM 1672 N N . LEU A 1 210 ? -0.576 -4.073 -54.314 1.00 67.56 210 LEU A N 1
ATOM 1673 C CA . LEU A 1 210 ? 0.220 -5.302 -54.267 1.00 67.56 210 LEU A CA 1
ATOM 1674 C C . LEU A 1 210 ? -0.679 -6.551 -54.302 1.00 67.56 210 LEU A C 1
ATOM 1676 O O . LEU A 1 210 ? -0.406 -7.475 -55.068 1.00 67.56 210 LEU A O 1
ATOM 1680 N N . ARG A 1 211 ? -1.786 -6.551 -53.546 1.00 68.19 211 ARG A N 1
ATOM 1681 C CA . ARG A 1 211 ? -2.803 -7.617 -53.528 1.00 68.19 211 ARG A CA 1
ATOM 1682 C C . ARG A 1 211 ? -3.398 -7.853 -54.920 1.00 68.19 211 ARG A C 1
ATOM 1684 O O . ARG A 1 211 ? -3.470 -8.996 -55.347 1.00 68.19 211 ARG A O 1
ATOM 1691 N N . ASN A 1 212 ? -3.709 -6.790 -55.666 1.00 65.06 212 ASN A N 1
ATOM 1692 C CA . ASN A 1 212 ? -4.220 -6.869 -57.042 1.00 65.06 212 ASN A CA 1
ATOM 1693 C C . ASN A 1 212 ? -3.192 -7.378 -58.080 1.00 65.06 212 ASN A C 1
ATOM 1695 O O . ASN A 1 212 ? -3.582 -7.811 -59.165 1.00 65.06 212 ASN A O 1
ATOM 1699 N N . ASN A 1 213 ? -1.888 -7.352 -57.774 1.00 66.56 213 ASN A N 1
ATOM 1700 C CA . ASN A 1 213 ? -0.846 -7.910 -58.647 1.00 66.56 213 ASN A CA 1
ATOM 1701 C C . ASN A 1 213 ? -0.648 -9.429 -58.460 1.00 66.56 213 ASN A C 1
ATOM 1703 O O . ASN A 1 213 ? -0.141 -10.095 -59.366 1.00 66.56 213 ASN A O 1
ATOM 1707 N N . PHE A 1 214 ? -1.075 -10.000 -57.329 1.00 59.81 214 PHE A N 1
ATOM 1708 C CA . PHE A 1 214 ? -1.066 -11.446 -57.098 1.00 59.81 214 PHE A CA 1
ATOM 1709 C C . PHE A 1 214 ? -2.455 -12.035 -57.365 1.00 59.81 214 PHE A C 1
ATOM 1711 O O . PHE A 1 214 ? -3.417 -11.745 -56.664 1.00 59.81 214 PHE A O 1
ATOM 1718 N N . ARG A 1 215 ? -2.566 -12.896 -58.386 1.00 61.22 215 ARG A N 1
ATOM 1719 C CA . ARG A 1 215 ? -3.804 -13.651 -58.648 1.00 61.22 215 ARG A CA 1
ATOM 1720 C C . ARG A 1 215 ? -4.094 -14.615 -57.497 1.00 61.22 215 ARG A C 1
ATOM 1722 O O . ARG A 1 215 ? -3.157 -15.219 -56.975 1.00 61.22 215 ARG A O 1
ATOM 1729 N N . ASP A 1 216 ? -5.382 -14.838 -57.226 1.00 57.38 216 ASP A N 1
ATOM 1730 C CA . ASP A 1 216 ? -5.996 -15.413 -56.007 1.00 57.38 216 ASP A CA 1
ATOM 1731 C C . ASP A 1 216 ? -5.454 -16.759 -55.473 1.00 57.38 216 ASP A C 1
ATOM 1733 O O . ASP A 1 216 ? -5.982 -17.299 -54.506 1.00 57.38 216 ASP A O 1
ATOM 1737 N N . HIS A 1 217 ? -4.493 -17.391 -56.147 1.00 54.72 217 HIS A N 1
ATOM 17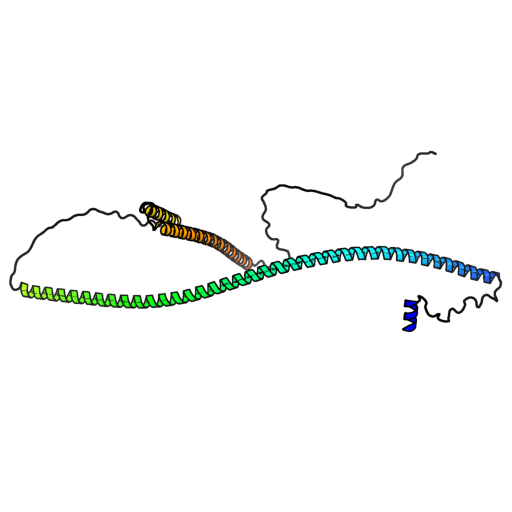38 C CA . HIS A 1 217 ? -3.969 -18.729 -55.849 1.00 54.72 217 HIS A CA 1
ATOM 1739 C C . HIS A 1 217 ? -2.435 -18.728 -55.660 1.00 54.72 217 HIS A C 1
ATOM 1741 O O . HIS A 1 217 ? -1.797 -19.782 -55.704 1.00 54.72 217 HIS A O 1
ATOM 1747 N N . ALA A 1 218 ? -1.809 -17.561 -55.458 1.00 60.75 218 ALA A N 1
ATOM 1748 C CA . ALA A 1 218 ? -0.384 -17.477 -55.142 1.00 60.75 218 ALA A CA 1
ATOM 1749 C C . ALA A 1 218 ? -0.096 -17.997 -53.710 1.00 60.75 218 ALA A C 1
ATOM 1751 O O . ALA A 1 218 ? -0.705 -17.518 -52.750 1.00 60.75 218 ALA A O 1
ATOM 1752 N N . PRO A 1 219 ? 0.880 -18.906 -53.497 1.00 59.22 219 PRO A N 1
ATOM 1753 C CA . PRO A 1 219 ? 1.140 -19.500 -52.176 1.00 59.22 219 PRO A CA 1
ATOM 1754 C C . PRO A 1 219 ? 1.637 -18.499 -51.113 1.00 59.22 219 PRO A C 1
ATOM 1756 O O . PRO A 1 219 ? 1.740 -18.849 -49.941 1.00 59.22 219 PRO A O 1
ATOM 1759 N N . GLN A 1 220 ? 1.938 -17.256 -51.500 1.00 65.38 220 GLN A N 1
ATOM 1760 C CA . GLN A 1 220 ? 2.480 -16.197 -50.641 1.00 65.38 220 GLN A CA 1
ATOM 1761 C C . GLN A 1 220 ? 1.409 -15.263 -50.037 1.00 65.38 220 GLN A C 1
ATOM 1763 O O . GLN A 1 220 ? 1.760 -14.411 -49.223 1.00 65.38 220 GLN A O 1
ATOM 1768 N N . HIS A 1 221 ? 0.113 -15.433 -50.352 1.00 67.25 221 HIS A N 1
ATOM 1769 C CA . HIS A 1 221 ? -0.960 -14.596 -49.776 1.00 67.25 221 HIS A CA 1
ATOM 1770 C C . HIS A 1 221 ? -0.957 -14.586 -48.239 1.00 67.25 221 HIS A C 1
ATOM 1772 O O . HIS A 1 221 ? -1.035 -13.518 -47.645 1.00 67.25 221 HIS A O 1
ATOM 1778 N N . HIS A 1 222 ? -0.732 -15.738 -47.597 1.00 65.69 222 HIS A N 1
ATOM 1779 C CA . HIS A 1 222 ? -0.643 -15.839 -46.134 1.00 65.69 222 HIS A CA 1
ATOM 1780 C C . HIS A 1 222 ? 0.446 -14.931 -45.526 1.00 65.69 222 HIS A C 1
ATOM 1782 O O . HIS A 1 222 ? 0.306 -14.445 -44.405 1.00 65.69 222 HIS A O 1
ATOM 1788 N N . THR A 1 223 ? 1.541 -14.688 -46.257 1.00 68.94 223 THR A N 1
ATOM 1789 C CA . THR A 1 223 ? 2.619 -13.783 -45.840 1.00 68.94 223 THR A CA 1
ATOM 1790 C C . THR A 1 223 ? 2.158 -12.327 -45.920 1.00 68.94 223 THR A C 1
ATOM 1792 O O . THR A 1 223 ? 2.455 -11.542 -45.024 1.00 68.94 223 THR A O 1
ATOM 1795 N N . LEU A 1 224 ? 1.388 -11.983 -46.957 1.00 73.12 224 LEU A N 1
ATOM 1796 C CA . LEU A 1 224 ? 0.802 -10.657 -47.156 1.00 73.12 224 LEU A CA 1
ATOM 1797 C C . LEU A 1 224 ? -0.275 -10.365 -46.097 1.00 73.12 224 LEU A C 1
ATOM 1799 O O . LEU A 1 224 ? -0.197 -9.325 -45.451 1.00 73.12 224 LEU A O 1
ATOM 1803 N N . ASP A 1 225 ? -1.175 -11.313 -45.812 1.00 71.56 225 ASP A N 1
ATOM 1804 C CA . ASP A 1 225 ? -2.177 -11.185 -44.740 1.00 71.56 225 ASP A CA 1
ATOM 1805 C C . ASP A 1 225 ? -1.512 -11.056 -43.346 1.00 71.56 225 ASP A C 1
ATOM 1807 O O . ASP A 1 225 ? -1.963 -10.281 -42.500 1.00 71.56 225 ASP A O 1
ATOM 1811 N N . THR A 1 226 ? -0.396 -11.762 -43.105 1.00 71.69 226 THR A N 1
ATOM 1812 C CA . THR A 1 226 ? 0.385 -11.646 -41.852 1.00 71.69 226 THR A CA 1
ATOM 1813 C C . THR A 1 226 ? 1.035 -10.265 -41.712 1.00 71.69 226 THR A C 1
ATOM 1815 O O . THR A 1 226 ? 1.058 -9.697 -40.618 1.00 71.69 226 THR A O 1
ATOM 1818 N N . LEU A 1 227 ? 1.555 -9.703 -42.808 1.00 74.94 227 LEU A N 1
ATOM 1819 C CA . LEU A 1 227 ? 2.117 -8.350 -42.829 1.00 74.94 227 LEU A CA 1
ATOM 1820 C C . LEU A 1 227 ? 1.027 -7.287 -42.649 1.00 74.94 227 LEU A C 1
ATOM 1822 O O . LEU A 1 227 ? 1.225 -6.352 -41.877 1.00 74.94 227 LEU A O 1
ATOM 1826 N N . GLU A 1 228 ? -0.132 -7.458 -43.286 1.00 77.19 228 GLU A N 1
ATOM 1827 C CA . GLU A 1 228 ? -1.296 -6.579 -43.142 1.00 77.19 228 GLU A CA 1
ATOM 1828 C C . GLU A 1 228 ? -1.774 -6.536 -41.678 1.00 77.19 228 GLU A C 1
ATOM 1830 O O . GLU A 1 228 ? -1.871 -5.460 -41.084 1.00 77.19 228 GLU A O 1
ATOM 1835 N N . GLN A 1 229 ? -1.940 -7.699 -41.035 1.00 75.31 229 GLN A N 1
ATOM 1836 C CA . GLN A 1 229 ? -2.263 -7.790 -39.604 1.00 75.31 229 GLN A CA 1
ATOM 1837 C C . GLN A 1 229 ? -1.161 -7.209 -38.702 1.00 75.31 229 GLN A C 1
ATOM 1839 O O . GLN A 1 229 ? -1.463 -6.560 -37.698 1.00 75.31 229 GLN A O 1
ATOM 1844 N N . GLY A 1 230 ? 0.115 -7.393 -39.058 1.00 73.62 230 GLY A N 1
ATOM 1845 C CA . GLY A 1 230 ? 1.247 -6.791 -38.351 1.00 73.62 230 GLY A CA 1
ATOM 1846 C C . GLY A 1 230 ? 1.229 -5.259 -38.396 1.00 73.62 230 GLY A C 1
ATOM 1847 O O . GLY A 1 230 ? 1.429 -4.612 -37.366 1.00 73.62 230 GLY A O 1
ATOM 1848 N N . ILE A 1 231 ? 0.932 -4.679 -39.562 1.00 77.94 231 ILE A N 1
ATOM 1849 C CA . ILE A 1 231 ? 0.833 -3.228 -39.769 1.00 77.94 231 ILE A CA 1
ATOM 1850 C C . ILE A 1 231 ? -0.379 -2.656 -39.024 1.00 77.94 231 ILE A C 1
ATOM 1852 O O . ILE A 1 231 ? -0.225 -1.669 -38.307 1.00 77.94 231 ILE A O 1
ATOM 1856 N N . VAL A 1 232 ? -1.552 -3.294 -39.103 1.00 80.00 232 VAL A N 1
ATOM 1857 C CA . VAL A 1 232 ? -2.749 -2.874 -38.344 1.00 80.00 232 VAL A CA 1
ATOM 1858 C C . VAL A 1 232 ? -2.485 -2.909 -36.832 1.00 80.00 232 VAL A C 1
ATOM 1860 O O . VAL A 1 232 ? -2.757 -1.935 -36.135 1.00 80.00 232 VAL A O 1
ATOM 1863 N N . SER A 1 233 ? -1.853 -3.974 -36.329 1.00 77.56 233 SER A N 1
ATOM 1864 C CA . SER A 1 233 ? -1.462 -4.095 -34.916 1.00 77.56 233 SER A CA 1
ATOM 1865 C C . SER A 1 233 ? -0.475 -3.002 -34.474 1.00 77.56 233 SER A C 1
ATOM 1867 O O . SER A 1 233 ? -0.605 -2.441 -33.383 1.00 77.56 233 SER A O 1
ATOM 1869 N N . LEU A 1 234 ? 0.493 -2.644 -35.328 1.00 81.69 234 LEU A N 1
ATOM 1870 C CA . LEU A 1 234 ? 1.418 -1.528 -35.094 1.00 81.69 234 LEU A CA 1
ATOM 1871 C C . LEU A 1 234 ? 0.704 -0.169 -35.088 1.00 81.69 234 LEU A C 1
ATOM 1873 O O . LEU A 1 234 ? 0.982 0.649 -34.207 1.00 81.69 234 LEU A O 1
ATOM 1877 N N . MET A 1 235 ? -0.228 0.059 -36.018 1.00 76.81 235 MET A N 1
ATOM 1878 C CA . MET A 1 235 ? -1.036 1.279 -36.087 1.00 76.81 235 MET A CA 1
ATOM 1879 C C . MET A 1 235 ? -1.862 1.488 -34.815 1.00 76.81 235 MET A C 1
ATOM 1881 O O . MET A 1 235 ? -1.769 2.555 -34.208 1.00 76.81 235 MET A O 1
ATOM 1885 N N . ASP A 1 236 ? -2.612 0.478 -34.366 1.00 76.75 236 ASP A N 1
ATOM 1886 C CA . ASP A 1 236 ? -3.435 0.571 -33.152 1.00 76.75 236 ASP A CA 1
ATOM 1887 C C . ASP A 1 236 ? -2.570 0.884 -31.919 1.00 76.75 236 ASP A C 1
ATOM 1889 O O . ASP A 1 236 ? -2.908 1.734 -31.088 1.00 76.75 236 ASP A O 1
ATOM 1893 N N . ARG A 1 237 ? -1.385 0.266 -31.831 1.00 80.25 237 ARG A N 1
ATOM 1894 C CA . ARG A 1 237 ? -0.406 0.541 -30.769 1.00 80.25 237 ARG A CA 1
ATOM 1895 C C . ARG A 1 237 ? 0.103 1.983 -30.800 1.00 80.25 237 ARG A C 1
ATOM 1897 O O . ARG A 1 237 ? 0.212 2.607 -29.744 1.00 80.25 237 ARG A O 1
ATOM 1904 N N . LEU A 1 238 ? 0.404 2.519 -31.983 1.00 76.62 238 LEU A N 1
ATOM 1905 C CA . LEU A 1 238 ? 0.843 3.907 -32.159 1.00 76.62 238 LEU A CA 1
ATOM 1906 C C . LEU A 1 238 ? -0.274 4.906 -31.825 1.00 76.62 238 LEU A C 1
ATOM 1908 O O . LEU A 1 238 ? -0.011 5.899 -31.144 1.00 76.62 238 LEU A O 1
ATOM 1912 N N . GLN A 1 239 ? -1.524 4.614 -32.195 1.00 75.00 239 GLN A N 1
ATOM 1913 C CA . GLN A 1 239 ? -2.686 5.434 -31.836 1.00 75.00 239 GLN A CA 1
ATOM 1914 C C . GLN A 1 239 ? -2.911 5.479 -30.316 1.00 75.00 239 GLN A C 1
ATOM 1916 O O . GLN A 1 239 ? -3.097 6.561 -29.751 1.00 75.00 239 GLN A O 1
ATOM 1921 N N . VAL A 1 240 ? -2.808 4.338 -29.621 1.00 75.00 240 VAL A N 1
ATOM 1922 C CA . VAL A 1 240 ? -2.874 4.283 -28.147 1.00 75.00 240 VAL A CA 1
ATOM 1923 C C . VAL A 1 240 ? -1.727 5.075 -27.505 1.00 75.00 240 VAL A C 1
ATOM 1925 O O . VAL A 1 240 ? -1.953 5.818 -26.546 1.00 75.00 240 VAL A O 1
ATOM 1928 N N . LEU A 1 241 ? -0.506 4.982 -28.044 1.00 72.62 241 LEU A N 1
ATOM 1929 C CA . LEU A 1 241 ? 0.640 5.762 -27.565 1.00 72.62 241 LEU A CA 1
ATOM 1930 C C . LEU A 1 241 ? 0.452 7.273 -27.784 1.00 72.62 241 LEU A C 1
ATOM 1932 O O . LEU A 1 241 ? 0.760 8.050 -26.878 1.00 72.62 241 LEU A O 1
ATOM 1936 N N . HIS A 1 242 ? -0.110 7.703 -28.919 1.00 67.50 242 HIS A N 1
ATOM 1937 C CA . HIS A 1 242 ? -0.473 9.105 -29.164 1.00 67.50 242 HIS A CA 1
ATOM 1938 C C . HIS A 1 242 ? -1.550 9.599 -28.186 1.00 67.50 242 HIS A C 1
ATOM 1940 O O . HIS A 1 242 ? -1.382 10.657 -27.573 1.00 67.50 242 HIS A O 1
ATOM 1946 N N . ALA A 1 243 ? -2.603 8.811 -27.949 1.00 63.09 243 ALA A N 1
ATOM 1947 C CA . ALA A 1 243 ? -3.645 9.137 -26.973 1.00 63.09 243 ALA A CA 1
ATOM 1948 C C . ALA A 1 243 ? -3.095 9.256 -25.536 1.00 63.09 243 ALA A C 1
ATOM 1950 O O . ALA A 1 243 ? -3.504 10.141 -24.778 1.00 63.09 243 ALA A O 1
ATOM 1951 N N . HIS A 1 244 ? -2.125 8.412 -25.164 1.00 58.81 244 HIS A N 1
ATOM 1952 C CA . HIS A 1 244 ? -1.393 8.552 -23.905 1.00 58.81 244 HIS A CA 1
ATOM 1953 C C . HIS A 1 244 ? -0.533 9.822 -23.873 1.00 58.81 244 HIS A C 1
ATOM 1955 O O . HIS A 1 244 ? -0.581 10.546 -22.880 1.00 58.81 244 HIS A O 1
ATOM 1961 N N . ARG A 1 245 ? 0.203 10.139 -24.948 1.00 62.72 245 ARG A N 1
ATOM 1962 C CA . ARG A 1 245 ? 1.053 11.343 -25.039 1.00 62.72 245 ARG A CA 1
ATOM 1963 C C . ARG A 1 245 ? 0.259 12.625 -24.776 1.00 62.72 245 ARG A C 1
ATOM 1965 O O . ARG A 1 245 ? 0.643 13.394 -23.901 1.00 62.72 245 ARG A O 1
ATOM 1972 N N . VAL A 1 246 ? -0.890 12.792 -25.436 1.00 57.44 246 VAL A N 1
ATOM 1973 C CA . VAL A 1 246 ? -1.790 13.950 -25.247 1.00 57.44 246 VAL A CA 1
ATOM 1974 C C . VAL A 1 246 ? -2.309 14.039 -23.804 1.00 57.44 246 VAL A C 1
ATOM 1976 O O . VAL A 1 246 ? -2.428 15.130 -23.244 1.00 57.44 246 VAL A O 1
ATOM 1979 N N . ARG A 1 247 ? -2.576 12.897 -23.155 1.00 54.75 247 ARG A N 1
ATOM 1980 C CA . ARG A 1 247 ? -3.009 12.853 -21.748 1.00 54.75 247 ARG A CA 1
ATOM 1981 C C . ARG A 1 247 ? -1.890 13.255 -20.781 1.00 54.75 247 ARG A C 1
ATOM 1983 O O . ARG A 1 247 ? -2.164 13.991 -19.833 1.00 54.75 247 ARG A O 1
ATOM 1990 N N . TYR A 1 248 ? -0.652 12.816 -21.021 1.00 55.66 248 TYR A N 1
ATOM 1991 C CA . TYR A 1 248 ? 0.503 13.235 -20.222 1.00 55.66 248 TYR A CA 1
ATOM 1992 C C . TYR A 1 248 ? 0.783 14.733 -20.375 1.00 55.66 248 TYR A C 1
ATOM 1994 O O . TYR A 1 248 ? 0.990 15.408 -19.366 1.00 55.66 248 TYR A O 1
ATOM 2002 N N . ASP A 1 249 ? 0.697 15.272 -21.592 1.00 62.31 249 ASP A N 1
ATOM 2003 C CA . ASP A 1 249 ? 0.917 16.699 -21.859 1.00 62.31 249 ASP A CA 1
ATOM 2004 C C . ASP A 1 249 ? -0.128 17.584 -21.155 1.00 62.31 249 ASP A C 1
ATOM 2006 O O . ASP A 1 249 ? 0.211 18.587 -20.524 1.00 62.31 249 ASP A O 1
ATOM 2010 N N . TRP A 1 250 ? -1.399 17.157 -21.134 1.00 63.47 250 TRP A N 1
ATOM 2011 C CA . TRP A 1 250 ? -2.437 17.827 -20.343 1.00 63.47 250 TRP A CA 1
ATOM 2012 C C . TRP A 1 250 ? -2.112 17.820 -18.842 1.00 63.47 250 TRP A C 1
ATOM 2014 O O . TRP A 1 250 ? -2.196 18.863 -18.191 1.00 63.47 250 TRP A O 1
ATOM 2024 N N . THR A 1 251 ? -1.676 16.684 -18.281 1.00 66.38 251 THR A N 1
ATOM 2025 C CA . THR A 1 251 ? -1.287 16.628 -16.859 1.00 66.38 251 THR A CA 1
ATOM 2026 C C . THR A 1 251 ? -0.049 17.467 -16.541 1.00 66.38 251 THR A C 1
ATOM 2028 O O . THR A 1 251 ? -0.029 18.142 -15.514 1.00 66.38 251 THR A O 1
ATOM 2031 N N . LEU A 1 252 ? 0.950 17.505 -17.429 1.00 68.69 252 LEU A N 1
ATOM 2032 C CA . LEU A 1 252 ? 2.137 18.348 -17.278 1.00 68.69 252 LEU A CA 1
ATOM 2033 C C . LEU A 1 252 ? 1.773 19.834 -17.352 1.00 68.69 252 LEU A C 1
ATOM 2035 O O . LEU A 1 252 ? 2.217 20.605 -16.505 1.00 68.69 252 LEU A O 1
ATOM 2039 N N . SER A 1 253 ? 0.903 20.229 -18.283 1.00 71.50 253 SER A N 1
ATOM 2040 C CA . SER A 1 253 ? 0.378 21.594 -18.387 1.00 71.50 253 SER A CA 1
ATOM 2041 C C . SER A 1 253 ? -0.399 22.017 -17.132 1.00 71.50 253 SER A C 1
ATOM 2043 O O . SER A 1 253 ? -0.203 23.124 -16.624 1.00 71.50 253 SER A O 1
ATOM 2045 N N . VAL A 1 254 ? -1.218 21.129 -16.554 1.00 71.00 254 VAL A N 1
ATOM 2046 C CA . VAL A 1 254 ? -1.904 21.382 -15.272 1.00 71.00 254 VAL A CA 1
ATOM 2047 C C . VAL A 1 254 ? -0.901 21.513 -14.118 1.00 71.00 254 VAL A C 1
ATOM 2049 O O . VAL A 1 254 ? -0.996 22.459 -13.338 1.00 71.00 254 VAL A O 1
ATOM 2052 N N . CYS A 1 255 ? 0.102 20.635 -14.021 1.00 71.38 255 CYS A N 1
ATOM 2053 C CA . CYS A 1 255 ? 1.136 20.715 -12.982 1.00 71.38 255 CYS A CA 1
ATOM 2054 C C . CYS A 1 255 ? 2.034 21.959 -13.109 1.00 71.38 255 CYS A C 1
ATOM 2056 O O . CYS A 1 255 ? 2.418 22.541 -12.093 1.00 71.38 255 CYS A O 1
ATOM 2058 N N . LEU A 1 256 ? 2.356 22.392 -14.332 1.00 73.38 256 LEU A N 1
ATOM 2059 C CA . LEU A 1 256 ? 3.125 23.611 -14.597 1.00 73.38 256 LEU A CA 1
ATOM 2060 C C . LEU A 1 256 ? 2.314 24.872 -14.283 1.00 73.38 256 LEU A C 1
ATOM 2062 O O . LEU A 1 256 ? 2.850 25.794 -13.671 1.00 73.38 256 LEU A O 1
ATOM 2066 N N . ASN A 1 257 ? 1.019 24.900 -14.617 1.00 72.06 257 ASN A N 1
ATOM 2067 C CA . ASN A 1 257 ? 0.134 25.992 -14.208 1.00 72.06 257 ASN A CA 1
ATOM 2068 C C . ASN A 1 257 ? -0.035 26.046 -12.684 1.00 72.06 257 ASN A C 1
ATOM 2070 O O . ASN A 1 257 ? 0.058 27.128 -12.116 1.00 72.06 257 ASN A O 1
ATOM 2074 N N . TRP A 1 258 ? -0.178 24.905 -12.003 1.00 72.88 258 TRP A N 1
ATOM 2075 C CA . TRP A 1 258 ? -0.257 24.869 -10.537 1.00 72.88 258 TRP A CA 1
ATOM 2076 C C . TRP A 1 258 ? 1.044 25.343 -9.866 1.00 72.88 258 TRP A C 1
ATOM 2078 O O . TRP A 1 258 ? 1.003 26.075 -8.879 1.00 72.88 258 TRP A O 1
ATOM 2088 N N . ARG A 1 259 ? 2.212 24.996 -10.431 1.00 73.25 259 ARG A N 1
ATOM 2089 C CA . ARG A 1 259 ? 3.513 25.523 -9.980 1.00 73.25 259 ARG A CA 1
ATOM 2090 C C . ARG A 1 259 ? 3.604 27.042 -10.164 1.00 73.25 259 ARG A C 1
ATOM 2092 O O . ARG A 1 259 ? 3.972 27.734 -9.222 1.00 73.25 259 ARG A O 1
ATOM 2099 N N . ARG A 1 260 ? 3.204 27.553 -11.333 1.00 72.50 260 ARG A N 1
ATOM 2100 C CA . ARG A 1 260 ? 3.175 28.992 -11.641 1.00 72.50 260 ARG A CA 1
ATOM 2101 C C . ARG A 1 260 ? 2.195 29.756 -10.742 1.00 72.50 260 ARG A C 1
ATOM 2103 O O . ARG A 1 260 ? 2.510 30.850 -10.289 1.00 72.50 260 ARG A O 1
ATOM 2110 N N . GLU A 1 261 ? 1.028 29.186 -10.439 1.00 71.00 261 GLU A N 1
ATOM 2111 C CA . GLU A 1 261 ? 0.058 29.783 -9.512 1.00 71.00 261 GLU A CA 1
ATOM 2112 C C . GLU A 1 261 ? 0.595 29.807 -8.070 1.00 71.00 261 GLU A C 1
ATOM 2114 O O . GLU A 1 261 ? 0.401 30.792 -7.358 1.00 71.00 261 GLU A O 1
ATOM 2119 N N . LYS A 1 262 ? 1.328 28.767 -7.646 1.00 71.06 262 LYS A N 1
ATOM 2120 C CA . LYS A 1 262 ? 2.017 28.741 -6.347 1.00 71.06 262 LYS A CA 1
ATOM 2121 C C . LYS A 1 262 ? 3.098 29.823 -6.255 1.00 71.06 262 LYS A C 1
ATOM 2123 O O . LYS A 1 262 ? 3.112 30.553 -5.270 1.00 71.06 262 LYS A O 1
ATOM 2128 N N . GLU A 1 263 ? 3.931 29.981 -7.285 1.00 74.69 263 GLU A N 1
ATOM 2129 C CA . GLU A 1 263 ? 4.954 31.038 -7.353 1.00 74.69 263 GLU A CA 1
ATOM 2130 C C . GLU A 1 263 ? 4.333 32.444 -7.335 1.00 74.69 263 GLU A C 1
ATOM 2132 O O . GLU A 1 263 ? 4.804 33.312 -6.604 1.00 74.69 263 GLU A O 1
ATOM 2137 N N . LEU A 1 264 ? 3.232 32.672 -8.062 1.00 66.44 264 LEU A N 1
ATOM 2138 C CA . LEU A 1 264 ? 2.491 33.939 -8.008 1.00 66.44 264 LEU A CA 1
ATOM 2139 C C . LEU A 1 264 ? 1.897 34.201 -6.615 1.00 66.44 264 LEU A C 1
ATOM 2141 O O . LEU A 1 264 ? 1.949 35.328 -6.123 1.00 66.44 264 LEU A O 1
ATOM 2145 N N . ARG A 1 265 ? 1.368 33.166 -5.952 1.00 62.12 265 ARG A N 1
ATOM 2146 C CA . ARG A 1 265 ? 0.803 33.275 -4.601 1.00 62.12 265 ARG A CA 1
ATOM 2147 C C . ARG A 1 265 ? 1.887 33.565 -3.556 1.00 62.12 265 ARG A C 1
ATOM 2149 O O . ARG A 1 265 ? 1.671 34.418 -2.700 1.00 62.12 265 ARG A O 1
ATOM 2156 N N . GLU A 1 266 ? 3.059 32.940 -3.668 1.00 65.50 266 GLU A N 1
ATOM 2157 C CA . GLU A 1 266 ? 4.227 33.193 -2.807 1.00 65.50 266 GLU A CA 1
ATOM 2158 C C . GLU A 1 266 ? 4.838 34.584 -3.060 1.00 65.50 266 GLU A C 1
ATOM 2160 O O . GLU A 1 266 ? 5.124 35.307 -2.107 1.00 65.50 266 GLU A O 1
ATOM 2165 N N . SER A 1 267 ? 4.930 35.019 -4.321 1.00 65.19 267 SER A N 1
ATOM 2166 C CA . SER A 1 267 ? 5.421 36.355 -4.700 1.00 65.19 267 SER A CA 1
ATOM 2167 C C . SER A 1 267 ? 4.464 37.498 -4.316 1.00 65.19 267 SER A C 1
ATOM 2169 O O . SER A 1 267 ? 4.879 38.645 -4.178 1.00 65.19 267 SER A O 1
ATOM 2171 N N . SER A 1 268 ? 3.178 37.202 -4.083 1.00 61.81 268 SER A N 1
ATOM 2172 C CA . SER A 1 268 ? 2.177 38.207 -3.686 1.00 61.81 268 SER A CA 1
ATOM 2173 C C . SER A 1 268 ? 2.158 38.553 -2.187 1.00 61.81 268 SER A C 1
ATOM 2175 O O . SER A 1 268 ? 1.395 39.422 -1.772 1.00 61.81 268 SER A O 1
ATOM 2177 N N . GLY A 1 269 ? 2.972 37.887 -1.357 1.00 55.12 269 GLY A N 1
ATOM 2178 C CA . GLY A 1 269 ? 3.195 38.266 0.047 1.00 55.12 269 GLY A CA 1
ATOM 2179 C C . GLY A 1 269 ? 2.017 38.070 1.016 1.00 55.12 269 GLY A C 1
ATOM 2180 O O . GLY A 1 269 ? 2.142 38.393 2.197 1.00 55.12 269 GLY A O 1
ATOM 2181 N N . ILE A 1 270 ? 0.881 37.519 0.572 1.00 51.00 270 ILE A N 1
ATOM 2182 C CA . ILE A 1 270 ? -0.287 37.274 1.433 1.00 51.00 270 ILE A CA 1
ATOM 2183 C C . ILE A 1 270 ? -0.103 35.960 2.206 1.00 51.00 270 ILE A C 1
ATOM 2185 O O . ILE A 1 270 ? -0.642 34.915 1.835 1.00 51.00 270 ILE A O 1
ATOM 2189 N N . PHE A 1 271 ? 0.636 36.019 3.317 1.00 38.66 271 PHE A N 1
ATOM 2190 C CA . PHE A 1 271 ? 0.724 34.925 4.285 1.00 38.66 271 PHE A CA 1
ATOM 2191 C C . PHE A 1 271 ? 0.103 35.322 5.632 1.00 38.66 271 PHE A C 1
ATOM 2193 O O . PHE A 1 271 ? 0.734 35.966 6.465 1.00 38.66 271 PHE A O 1
ATOM 2200 N N . SER A 1 272 ? -1.140 34.888 5.860 1.00 37.69 272 SER A N 1
ATOM 2201 C CA . SER A 1 272 ? -1.816 34.961 7.163 1.00 37.69 272 SER A CA 1
ATOM 2202 C C . SER A 1 272 ? -1.983 33.550 7.735 1.00 37.69 272 SER A C 1
ATOM 2204 O O . SER A 1 272 ? -2.858 32.814 7.275 1.00 37.69 272 SER A O 1
ATOM 2206 N N . PRO A 1 273 ? -1.185 33.136 8.736 1.00 48.69 273 PRO A N 1
ATOM 2207 C CA . PRO A 1 273 ? -1.300 31.810 9.327 1.00 48.69 273 PRO A CA 1
ATOM 2208 C C . PRO A 1 273 ? -2.367 31.797 10.429 1.00 48.69 273 PRO A C 1
ATOM 2210 O O . PRO A 1 273 ? -2.079 32.101 11.587 1.00 48.69 273 PRO A O 1
ATOM 2213 N N . LYS A 1 274 ? -3.604 31.412 10.092 1.00 38.88 274 LYS A N 1
ATOM 2214 C CA . LYS A 1 274 ? -4.601 30.948 11.074 1.00 38.88 274 LYS A CA 1
ATOM 2215 C C . LYS A 1 274 ? -5.720 30.134 10.415 1.00 38.88 274 LYS A C 1
ATOM 2217 O O . LYS A 1 274 ? -6.147 30.444 9.312 1.00 38.88 274 LYS A O 1
ATOM 2222 N N . LEU A 1 275 ? -6.215 29.147 11.169 1.00 36.06 275 LEU A N 1
ATOM 2223 C CA . LEU A 1 275 ? -7.381 28.290 10.894 1.00 36.06 275 LEU A CA 1
ATOM 2224 C C . LEU A 1 275 ? -7.213 27.185 9.833 1.00 36.06 275 LEU A C 1
ATOM 2226 O O . LEU A 1 275 ? -7.680 27.250 8.702 1.00 36.06 275 LEU A O 1
ATOM 2230 N N . GLN A 1 276 ? -6.636 26.084 10.317 1.00 43.66 276 GLN A N 1
ATOM 2231 C CA . GLN A 1 276 ? -7.174 24.723 10.202 1.00 43.66 276 GLN A CA 1
ATOM 2232 C C . GLN A 1 276 ? -8.614 24.641 9.638 1.00 43.66 276 GLN A C 1
ATOM 2234 O O . GLN A 1 276 ? -9.583 24.956 10.327 1.00 43.66 276 GLN A O 1
ATOM 2239 N N . GLY A 1 277 ? -8.756 24.157 8.401 1.00 32.00 277 GLY A N 1
ATOM 2240 C CA . GLY A 1 277 ? -10.044 23.980 7.726 1.00 32.00 277 GLY A CA 1
ATOM 2241 C C . GLY A 1 277 ? -9.941 22.984 6.570 1.00 32.00 277 GLY A C 1
ATOM 2242 O O . GLY A 1 277 ? -8.972 22.997 5.815 1.00 32.00 277 GLY A O 1
ATOM 2243 N N . ARG A 1 278 ? -10.921 22.080 6.450 1.00 38.22 278 ARG A N 1
ATOM 2244 C CA . ARG A 1 278 ? -10.950 21.026 5.419 1.00 38.22 278 ARG A CA 1
ATOM 2245 C C . ARG A 1 278 ? -10.984 21.631 4.011 1.00 38.22 278 ARG A C 1
ATOM 2247 O O . ARG A 1 278 ? -11.907 22.378 3.700 1.00 38.22 278 ARG A O 1
ATOM 2254 N N . VAL A 1 279 ? -10.079 21.207 3.129 1.00 33.06 279 VAL A N 1
ATOM 2255 C CA . VAL A 1 279 ? -10.245 21.424 1.684 1.00 33.06 279 VAL A CA 1
ATOM 2256 C C . VAL A 1 279 ? -11.158 20.329 1.133 1.00 33.06 279 VAL A C 1
ATOM 2258 O O . VAL A 1 279 ? -10.759 19.173 0.998 1.00 33.06 279 VAL A O 1
ATOM 2261 N N . SER A 1 280 ? -12.405 20.691 0.841 1.00 37.59 280 SER A N 1
ATOM 2262 C CA . SER A 1 280 ? -13.347 19.825 0.127 1.00 37.59 280 SER A CA 1
ATOM 2263 C C . SER A 1 280 ? -12.919 19.649 -1.330 1.00 37.59 280 SER A C 1
ATOM 2265 O O . SER A 1 280 ? -12.633 20.625 -2.020 1.00 37.59 280 SER A O 1
ATOM 2267 N N . SER A 1 281 ? -12.923 18.406 -1.815 1.00 34.31 281 SER A N 1
ATOM 2268 C CA . SER A 1 281 ? -12.630 18.092 -3.219 1.00 34.31 281 SER A CA 1
ATOM 2269 C C . SER A 1 281 ? -13.757 18.579 -4.158 1.00 34.31 281 SER A C 1
ATOM 2271 O O . SER A 1 281 ? -14.930 18.467 -3.780 1.00 34.31 281 SER A O 1
ATOM 2273 N N . PRO A 1 282 ? -13.469 19.094 -5.374 1.00 37.34 282 PRO A N 1
ATOM 2274 C CA . PRO A 1 282 ? -14.498 19.583 -6.295 1.00 37.34 282 PRO A CA 1
ATOM 2275 C C . PRO A 1 282 ? -15.377 18.450 -6.850 1.00 37.34 282 PRO A C 1
ATOM 2277 O O . PRO A 1 282 ? -15.002 17.719 -7.768 1.00 37.34 282 PRO A O 1
ATOM 2280 N N . ARG A 1 283 ? -16.593 18.314 -6.315 1.00 33.84 283 ARG A N 1
ATOM 2281 C CA . ARG A 1 283 ? -17.583 17.335 -6.787 1.00 33.84 283 ARG A CA 1
ATOM 2282 C C . ARG A 1 283 ? -18.198 17.808 -8.114 1.00 33.84 283 ARG A C 1
ATOM 2284 O O . ARG A 1 283 ? -18.959 18.775 -8.125 1.00 33.84 283 ARG A O 1
ATOM 2291 N N . ARG A 1 284 ? -17.893 17.123 -9.227 1.00 41.09 284 ARG A N 1
ATOM 2292 C CA . ARG A 1 284 ? -18.579 17.317 -10.527 1.00 41.09 284 ARG A CA 1
ATOM 2293 C C . ARG A 1 284 ? -20.098 17.123 -10.376 1.00 41.09 284 ARG A C 1
ATOM 2295 O O . ARG A 1 284 ? -20.542 16.316 -9.561 1.00 41.09 284 ARG A O 1
ATOM 2302 N N . LYS A 1 285 ? -20.887 17.852 -11.176 1.00 36.09 285 LYS A N 1
ATOM 2303 C CA . LYS A 1 285 ? -22.358 17.916 -11.099 1.00 36.09 285 LYS A CA 1
ATOM 2304 C C . LYS A 1 285 ? -22.987 17.612 -12.474 1.00 36.09 285 LYS A C 1
ATOM 2306 O O . LYS A 1 285 ? -22.624 18.276 -13.436 1.00 36.09 285 LYS A O 1
ATOM 2311 N N . GLY A 1 286 ? -23.949 16.677 -12.525 1.00 31.23 286 GLY A N 1
ATOM 2312 C CA . GLY A 1 286 ? -24.752 16.294 -13.716 1.00 31.23 286 GLY A CA 1
ATOM 2313 C C . GLY A 1 286 ? -24.047 15.290 -14.645 1.00 31.23 286 GLY A C 1
ATOM 2314 O O . GLY A 1 286 ? -22.871 15.470 -14.924 1.00 31.23 286 GLY A O 1
ATOM 2315 N N . GLN A 1 287 ? -24.653 14.203 -15.137 1.00 33.19 287 GLN A N 1
ATOM 2316 C CA . GLN A 1 287 ? -26.055 13.897 -15.502 1.00 33.19 287 GLN A CA 1
ATOM 2317 C C . GLN A 1 287 ? -26.467 12.507 -14.927 1.00 33.19 287 GLN A C 1
ATOM 2319 O O . GLN A 1 287 ? -25.590 11.684 -14.683 1.00 33.19 287 GLN A O 1
ATOM 2324 N N . ARG A 1 288 ? -27.713 12.271 -14.464 1.00 30.73 288 ARG A N 1
ATOM 2325 C CA . ARG A 1 288 ? -28.837 11.630 -15.210 1.00 30.73 288 ARG A CA 1
ATOM 2326 C C . ARG A 1 288 ? -28.364 10.520 -16.174 1.00 30.73 288 ARG A C 1
ATOM 2328 O O . ARG A 1 288 ? -27.529 10.801 -17.020 1.00 30.73 288 ARG A O 1
ATOM 2335 N N . SER A 1 289 ? -28.808 9.267 -16.094 1.00 33.81 289 SER A N 1
ATOM 2336 C CA . SER A 1 289 ? -30.147 8.750 -15.737 1.00 33.81 289 SER A CA 1
ATOM 2337 C C . SER A 1 289 ? -30.083 7.301 -15.212 1.00 33.81 289 SER A C 1
ATOM 2339 O O . SER A 1 289 ? -29.039 6.675 -15.368 1.00 33.81 289 SER A O 1
ATOM 2341 N N . ASP A 1 290 ? -31.135 6.643 -14.700 1.00 30.20 290 ASP A N 1
ATOM 2342 C CA . ASP A 1 290 ? -32.365 6.987 -13.931 1.00 30.20 290 ASP A CA 1
ATOM 2343 C C . ASP A 1 290 ? -33.022 5.612 -13.518 1.00 30.20 290 ASP A C 1
ATOM 2345 O O . ASP A 1 290 ? -32.439 4.565 -13.791 1.00 30.20 290 ASP A O 1
ATOM 2349 N N . HIS A 1 291 ? -34.220 5.604 -12.906 1.00 32.56 291 HIS A N 1
ATOM 2350 C CA . HIS A 1 291 ? -35.090 4.465 -12.486 1.00 32.56 291 HIS A CA 1
ATOM 2351 C C . HIS A 1 291 ? -34.850 3.690 -11.154 1.00 32.56 291 HIS A C 1
ATOM 2353 O O . HIS A 1 291 ? -33.966 2.849 -11.014 1.00 32.56 291 HIS A O 1
ATOM 2359 N N . ASP A 1 292 ? -35.792 3.950 -10.231 1.00 32.72 292 ASP A N 1
ATOM 2360 C CA . ASP A 1 292 ? -36.282 3.215 -9.038 1.00 32.72 292 ASP A CA 1
ATOM 2361 C C . ASP A 1 292 ? -36.887 1.811 -9.355 1.00 32.72 292 ASP A C 1
ATOM 2363 O O . ASP A 1 292 ? -36.992 1.495 -10.545 1.00 32.72 292 ASP A O 1
ATOM 2367 N N . PRO A 1 293 ? -37.374 0.974 -8.386 1.00 51.19 293 PRO A N 1
ATOM 2368 C CA . PRO A 1 293 ? -37.680 1.210 -6.953 1.00 51.19 293 PRO A CA 1
ATOM 2369 C C . PRO A 1 293 ? -36.999 0.195 -5.983 1.00 51.19 293 PRO A C 1
ATOM 2371 O O . PRO A 1 293 ? -36.208 -0.634 -6.417 1.00 51.19 293 PRO A O 1
ATOM 2374 N N . TRP A 1 294 ? -37.118 0.262 -4.646 1.00 31.89 294 TRP A N 1
ATOM 2375 C CA . TRP A 1 294 ? -38.275 -0.094 -3.795 1.00 31.89 294 TRP A CA 1
ATOM 2376 C C . TRP A 1 294 ? -38.210 0.589 -2.412 1.00 31.89 294 TRP A C 1
ATOM 2378 O O . TRP A 1 294 ? -37.141 0.730 -1.822 1.00 31.89 294 TRP A O 1
ATOM 2388 N N . SER A 1 295 ? -39.378 0.938 -1.866 1.00 31.95 295 SER A N 1
ATOM 2389 C CA . SER A 1 295 ? -39.557 1.585 -0.554 1.00 31.95 295 SER A CA 1
ATOM 2390 C C . SER A 1 295 ? -40.049 0.600 0.513 1.00 31.95 295 SER A C 1
ATOM 2392 O O . SER A 1 295 ? -40.903 -0.226 0.196 1.00 31.95 295 SER A O 1
ATOM 2394 N N . CYS A 1 296 ? -39.650 0.767 1.784 1.00 28.91 296 CYS A N 1
ATOM 2395 C CA . CYS A 1 296 ? -40.507 0.445 2.943 1.00 28.91 296 CYS A CA 1
ATOM 2396 C C . CYS A 1 296 ? -39.984 0.994 4.292 1.00 28.91 296 CYS A C 1
ATOM 2398 O O . CYS A 1 296 ? -38.898 0.623 4.718 1.00 28.91 296 CYS A O 1
ATOM 2400 N N . THR A 1 297 ? -40.818 1.828 4.941 1.00 32.81 297 THR A N 1
ATOM 2401 C CA . THR A 1 297 ? -41.234 1.804 6.377 1.00 32.81 297 THR A CA 1
ATOM 2402 C C . THR A 1 297 ? -40.189 1.692 7.513 1.00 32.81 297 THR A C 1
ATOM 2404 O O . THR A 1 297 ? -39.301 0.857 7.460 1.00 32.81 297 THR A O 1
ATOM 2407 N N . SER A 1 298 ? -40.300 2.391 8.653 1.00 28.77 298 SER A N 1
ATOM 2408 C CA . SER A 1 298 ? -41.333 3.322 9.157 1.00 28.77 298 SER A CA 1
ATOM 2409 C C . SER A 1 298 ? -40.790 4.235 10.276 1.00 28.77 298 SER A C 1
ATOM 2411 O O . SER A 1 298 ? -39.879 3.854 11.003 1.00 28.77 298 SER A O 1
ATOM 2413 N N . GLU A 1 299 ? -41.403 5.417 10.400 1.00 33.62 299 GLU A N 1
ATOM 2414 C CA . GLU A 1 299 ? -41.769 6.183 11.619 1.00 33.62 299 GLU A CA 1
ATOM 2415 C C . GLU A 1 299 ? -41.280 5.640 12.994 1.00 33.62 299 GLU A C 1
ATOM 2417 O O . GLU A 1 299 ? -41.436 4.461 13.293 1.00 33.62 299 GLU A O 1
ATOM 2422 N N . PHE A 1 300 ? -40.738 6.434 13.933 1.00 29.67 300 PHE A N 1
ATOM 2423 C CA . PHE A 1 300 ? -41.427 7.543 14.622 1.00 29.67 300 PHE A CA 1
ATOM 2424 C C . PHE A 1 300 ? -40.451 8.450 15.417 1.00 29.67 300 PHE A C 1
ATOM 2426 O O . PHE A 1 300 ? -39.554 7.961 16.102 1.00 29.67 300 PHE A O 1
ATOM 2433 N N . CYS A 1 301 ? -40.695 9.767 15.434 1.00 31.28 301 CYS A N 1
ATOM 2434 C CA . CYS A 1 301 ? -40.097 10.710 16.398 1.00 31.28 301 CYS A CA 1
ATOM 2435 C C . CYS A 1 301 ? -41.056 10.967 17.578 1.00 31.28 301 CYS A C 1
ATOM 2437 O O . CYS A 1 301 ? -42.238 11.205 17.327 1.00 31.28 301 CYS A O 1
ATOM 2439 N N . PRO A 1 302 ? -40.586 11.064 18.837 1.00 40.50 302 PRO A N 1
ATOM 2440 C CA . PRO A 1 302 ? -41.388 11.605 19.933 1.00 40.50 302 PRO A CA 1
ATOM 2441 C C . PRO A 1 302 ? -41.248 13.138 20.046 1.00 40.50 302 PRO A C 1
ATOM 2443 O O . PRO A 1 302 ? -40.144 13.683 19.997 1.00 40.50 302 PRO A O 1
ATOM 2446 N N . ARG A 1 303 ? -42.370 13.840 20.258 1.00 36.03 303 ARG A N 1
ATOM 2447 C CA . ARG A 1 303 ? -42.425 15.252 20.702 1.00 36.03 303 ARG A CA 1
ATOM 2448 C C . ARG A 1 303 ? -43.003 15.355 22.136 1.00 36.03 303 ARG A C 1
ATOM 2450 O O . ARG A 1 303 ? -43.493 14.350 22.648 1.00 36.03 303 ARG A O 1
ATOM 2457 N N . PRO A 1 304 ? -42.851 16.503 22.832 1.00 43.38 304 PRO A N 1
ATOM 2458 C CA . PRO A 1 304 ? -42.786 16.536 24.300 1.00 43.38 304 PRO A CA 1
ATOM 2459 C C . PRO A 1 304 ? -44.123 16.768 25.038 1.00 43.38 304 PRO A C 1
ATOM 2461 O O . PRO A 1 304 ? -45.170 16.977 24.433 1.00 43.38 304 PRO A O 1
ATOM 2464 N N . ARG A 1 305 ? -44.032 16.739 26.379 1.00 40.44 305 ARG A N 1
ATOM 2465 C CA . ARG A 1 305 ? -45.111 16.915 27.375 1.00 40.44 305 ARG A CA 1
ATOM 2466 C C . ARG A 1 305 ? -45.950 18.200 27.190 1.00 40.44 305 ARG A C 1
ATOM 2468 O O . ARG A 1 305 ? -45.376 19.227 26.830 1.00 40.44 305 ARG A O 1
ATOM 2475 N N . PRO A 1 306 ? -47.239 18.193 27.586 1.00 43.12 306 PRO A N 1
ATOM 2476 C CA . PRO A 1 306 ? -48.033 19.400 27.815 1.00 43.12 306 PRO A CA 1
ATOM 2477 C C . PRO A 1 306 ? -47.929 19.912 29.267 1.00 43.12 306 PRO A C 1
ATOM 2479 O O . PRO A 1 306 ? -47.526 19.180 30.173 1.00 43.12 306 PRO A O 1
ATOM 2482 N N . ALA A 1 307 ? -48.351 21.161 29.484 1.00 40.06 307 ALA A N 1
ATOM 2483 C CA . ALA A 1 307 ? -48.486 21.802 30.791 1.00 40.06 307 ALA A CA 1
ATOM 2484 C C . ALA A 1 307 ? -49.833 22.549 30.893 1.00 40.06 307 ALA A C 1
ATOM 2486 O O . ALA A 1 307 ? -50.242 23.162 29.916 1.00 40.06 307 ALA A O 1
ATOM 2487 N N . HIS A 1 308 ? -50.446 22.485 32.082 1.00 37.00 308 HIS A N 1
ATOM 2488 C CA . HIS A 1 308 ? -51.516 23.313 32.682 1.00 37.00 308 HIS A CA 1
ATOM 2489 C C . HIS A 1 308 ? -52.792 23.749 31.906 1.00 37.00 308 HIS A C 1
ATOM 2491 O O . HIS A 1 308 ? -52.788 24.124 30.742 1.00 37.00 308 HIS A O 1
ATOM 2497 N N . ALA A 1 309 ? -53.892 23.709 32.672 1.00 36.56 309 ALA A N 1
ATOM 2498 C CA . ALA A 1 309 ? -55.311 23.956 32.369 1.00 36.56 309 ALA A CA 1
ATOM 2499 C C . ALA A 1 309 ? -55.684 25.407 31.953 1.00 36.56 309 ALA A C 1
ATOM 2501 O O . ALA A 1 309 ? -54.808 26.275 31.929 1.00 36.56 309 ALA A O 1
ATOM 2502 N N . PRO A 1 310 ? -56.971 25.685 31.624 1.00 48.25 310 PRO A N 1
ATOM 2503 C CA . PRO A 1 310 ? -57.960 26.014 32.677 1.00 48.25 310 PRO A CA 1
ATOM 2504 C C . PRO A 1 310 ? -59.397 25.445 32.486 1.00 48.25 310 PRO A C 1
ATOM 2506 O O . PRO A 1 310 ? -59.696 24.781 31.496 1.00 48.25 310 PRO A O 1
ATOM 2509 N N . ASP A 1 311 ? -60.270 25.710 33.470 1.00 38.31 311 ASP A N 1
ATOM 2510 C CA . ASP A 1 311 ? -61.662 25.233 33.637 1.00 38.31 311 ASP A CA 1
ATOM 2511 C C . ASP A 1 311 ? -62.700 25.685 32.586 1.00 38.31 311 ASP A C 1
ATOM 2513 O O . ASP A 1 311 ? -62.701 26.858 32.221 1.00 38.31 311 ASP A O 1
ATOM 2517 N N . VAL A 1 312 ? -63.703 24.827 32.286 1.00 39.12 312 VAL A N 1
ATOM 2518 C CA . VAL A 1 312 ? -65.129 25.214 32.067 1.00 39.12 312 VAL A CA 1
ATOM 2519 C C . VAL A 1 312 ? -66.119 24.077 32.450 1.00 39.12 312 VAL A C 1
ATOM 2521 O O . VAL A 1 312 ? -66.163 23.032 31.815 1.00 39.12 312 VAL A O 1
ATOM 2524 N N . TYR A 1 313 ? -66.939 24.340 33.477 1.00 33.94 313 TYR A N 1
ATOM 2525 C CA . TYR A 1 313 ? -68.340 23.938 33.774 1.00 33.94 313 TYR A CA 1
ATOM 2526 C C . TYR A 1 313 ? -69.040 22.661 33.199 1.00 33.94 313 TYR A C 1
ATOM 2528 O O . TYR A 1 313 ? -69.305 22.551 32.009 1.00 33.94 313 TYR A O 1
ATOM 2536 N N . PHE A 1 314 ? -69.574 21.859 34.146 1.00 38.94 314 PHE A N 1
ATOM 2537 C CA . PHE A 1 314 ? -70.906 21.191 34.212 1.00 38.94 314 PHE A CA 1
ATOM 2538 C C . PHE A 1 314 ? -71.435 20.248 33.097 1.00 38.94 314 PHE A C 1
ATOM 2540 O O . PHE A 1 314 ? -71.868 20.701 32.043 1.00 38.94 314 PHE A O 1
ATOM 2547 N N . HIS A 1 315 ? -71.747 18.993 33.481 1.00 38.62 315 HIS A N 1
ATOM 2548 C CA . HIS A 1 315 ? -73.159 18.557 33.597 1.00 38.62 315 HIS A CA 1
ATOM 2549 C C . HIS A 1 315 ? -73.380 17.327 34.514 1.00 38.62 315 HIS A C 1
ATOM 2551 O O . HIS A 1 315 ? -72.490 16.511 34.724 1.00 38.62 315 HIS A O 1
ATOM 2557 N N . TYR A 1 316 ? -74.594 17.239 35.072 1.00 39.44 316 TYR A N 1
ATOM 2558 C CA . TYR A 1 316 ? -75.099 16.239 36.037 1.00 39.44 316 TYR A CA 1
ATOM 2559 C C . TYR A 1 316 ? -75.526 14.878 35.429 1.00 39.44 316 TYR A C 1
ATOM 2561 O O . TYR A 1 316 ? -75.831 14.811 34.238 1.00 39.44 316 TYR A O 1
ATOM 2569 N N . LYS A 1 317 ? -75.772 13.907 36.336 1.00 43.75 317 LYS A N 1
ATOM 2570 C CA . LYS A 1 317 ? -76.368 12.546 36.204 1.00 43.75 317 LYS A CA 1
ATOM 2571 C C . LYS A 1 317 ? -75.336 11.403 36.067 1.00 43.75 317 LYS A C 1
ATOM 2573 O O . LYS A 1 317 ? -74.387 11.546 35.308 1.00 43.75 317 LYS A O 1
ATOM 2578 N N . HIS A 1 318 ? -75.489 10.259 36.747 1.00 50.19 318 HIS A N 1
ATOM 2579 C CA . HIS A 1 318 ? -76.620 9.776 37.564 1.00 50.19 318 HIS A CA 1
ATOM 2580 C C . HIS A 1 318 ? -76.163 8.970 38.789 1.00 50.19 318 HIS A C 1
ATOM 2582 O O . HIS A 1 318 ? -75.023 8.465 38.745 1.00 50.19 318 HIS A O 1
#

Radius of gyration: 57.03 Å; chains: 1; bounding box: 134×60×178 Å

InterPro domains:
  IPR015506 Dishevelled-related protein [PTHR10878] (1-306)

pLDDT: mean 72.36, std 24.48, range [28.77, 98.88]

Sequence (318 aa):
MVSALQALLLQGSLPEEEEEEDVSLHVDQCDPEQQLTVVRSRLDQSMEEVQELKREVLRCKQELRTLQGVKVAQQQRLCSQESSILQMKQELLRASMSRDELNNQKAELQWKLEESNRLWTECKKEVGQKERLLQQLRLRLEESQKQQTDLQRELENKTNLLQGLMGRDLQQTPPSTDINSGGSPHSGAPAVSLSDAEEVQLLRDSLESLRNNFRDHAPQHHTLDTLEQGIVSLMDRLQVLHAHRVRYDWTLSVCLNWRREKELRESSGIFSPKLQGRVSSPRRKGQRSDHDPWSCTSEFCPRPRPAHAPDVYFHYKH

Organism: Cynoglossus semilaevis (NCBI:txid244447)